Protein AF-A0A7R9YQT2-F1 (afdb_monomer_lite)

InterPro domains:
  IPR024862 Transient receptor potential cation channel subfamily V [PTHR10582] (6-261)
  IPR056336 Calcium channel YVC1-like, C-terminal transmembrane domain [PF23317] (40-212)

Secondary structure (DSSP, 8-state):
-GGGG-HHHHHHHHHHHHHHHHHHHHHHHS-STT----S-HHHHHHHHHHHHHHHHHHHHHGGGGGGG-HHHHHHHHHHHHHHHHHHHHHHHHHHHHHHHHHHHHHHHH-HHHHTT-S---TTPPP-SS-SSHHHHHHHHHHHHTT-S-GGGG--TT-HHHHHHHHHHHHHHHIIIIIIIHHHHHHHHHHHHHHHHHHHHHHHHHHHHHHHHHHHHHS-HHHHHHT--SEEEEETTTTEEEEE--------S-TTHHHHHHHHHHHHHHHHHTTT-

Radius of gyration: 31.1 Å; chains: 1; bounding box: 74×60×88 Å

Sequence (276 aa):
AQQATDPLSYVMLSHQLLTLVHFIVWAAAYGGVGGDGPAQVSLMEFDDVMLSLAALTGWGSLAFFFRGWQPLGHIQVLFEYCIWQLLALALFFVLADVGFALAFHTLANGTTAVTGALAAKPGGPPSAGGTTVSYAMVQLVRFMYGEASYDAYVVGASSAKDGFATILFLVYAAGITVLLSAVLIAMVVHTWTRRQEEALQIWRQRWTSYVLRTEARMPWVWARHCRLGQPAYDPALKQPVFNHVYEVVAEENKNGSTEALAAVHAALHSLQAKQG

Organism: NCBI:txid1486919

Structure (mmCIF, N/CA/C/O backbone):
data_AF-A0A7R9YQT2-F1
#
_entry.id   AF-A0A7R9YQT2-F1
#
loop_
_atom_site.group_PDB
_atom_site.id
_atom_site.type_symbol
_atom_site.label_atom_id
_atom_site.label_alt_id
_atom_site.label_comp_id
_atom_site.label_asym_id
_atom_site.label_entity_id
_atom_site.label_seq_id
_atom_site.pdbx_PDB_ins_code
_atom_site.Cartn_x
_atom_site.Cartn_y
_atom_site.Cartn_z
_atom_site.occupancy
_atom_site.B_iso_or_equiv
_atom_site.auth_seq_id
_atom_site.auth_comp_id
_atom_site.auth_asym_id
_atom_site.auth_atom_id
_atom_site.pdbx_PDB_model_num
ATOM 1 N N . ALA A 1 1 ? -25.465 -0.299 6.003 1.00 41.78 1 ALA A N 1
ATOM 2 C CA . ALA A 1 1 ? -24.861 0.677 5.071 1.00 41.78 1 ALA A CA 1
ATOM 3 C C . ALA A 1 1 ? -23.467 1.177 5.500 1.00 41.78 1 ALA A C 1
ATOM 5 O O . ALA A 1 1 ? -22.625 1.324 4.633 1.00 41.78 1 ALA A O 1
ATOM 6 N N . GLN A 1 2 ? -23.153 1.371 6.794 1.00 44.44 2 GLN A N 1
ATOM 7 C CA . GLN A 1 2 ? -21.831 1.874 7.247 1.00 44.44 2 GLN A CA 1
ATOM 8 C C . GLN A 1 2 ? -20.631 0.905 7.126 1.00 44.44 2 GLN A C 1
ATOM 10 O O . GLN A 1 2 ? -19.500 1.323 7.330 1.00 44.44 2 GLN A O 1
ATOM 15 N N . GLN A 1 3 ? -20.829 -0.377 6.800 1.00 43.25 3 GLN A N 1
ATOM 16 C CA . GLN A 1 3 ? -19.708 -1.317 6.604 1.00 43.25 3 GLN A CA 1
ATOM 17 C C . GLN A 1 3 ? -18.942 -1.095 5.287 1.00 43.25 3 GLN A C 1
ATOM 19 O O . GLN A 1 3 ? -17.833 -1.594 5.151 1.00 43.25 3 GLN A O 1
ATOM 24 N N . ALA A 1 4 ? -19.497 -0.329 4.341 1.00 46.59 4 ALA A N 1
ATOM 25 C CA . ALA A 1 4 ? -18.885 -0.085 3.033 1.00 46.59 4 ALA A CA 1
ATOM 26 C C . ALA A 1 4 ? -17.815 1.030 3.028 1.00 46.59 4 ALA A C 1
ATOM 28 O O . ALA A 1 4 ? -17.229 1.309 1.987 1.00 46.59 4 ALA A O 1
ATOM 29 N N . THR A 1 5 ? -17.543 1.686 4.159 1.00 66.31 5 THR A N 1
ATOM 30 C CA . THR A 1 5 ? -16.588 2.811 4.223 1.00 66.31 5 THR A CA 1
ATOM 31 C C . THR A 1 5 ? -15.218 2.420 4.766 1.00 66.31 5 THR A C 1
ATOM 33 O O . THR A 1 5 ? -14.389 3.290 5.014 1.00 66.31 5 THR A O 1
ATOM 36 N N . ASP A 1 6 ? -14.983 1.134 5.013 1.00 75.69 6 ASP A N 1
ATOM 37 C CA . ASP A 1 6 ? -13.785 0.682 5.700 1.00 75.69 6 ASP A CA 1
ATOM 38 C C . ASP A 1 6 ? -12.761 0.033 4.742 1.00 75.69 6 ASP A C 1
ATOM 40 O O . ASP A 1 6 ? -13.006 -1.079 4.265 1.00 75.69 6 ASP A O 1
ATOM 44 N N . PRO A 1 7 ? -11.593 0.666 4.501 1.00 80.06 7 PRO A N 1
ATOM 45 C CA . PRO A 1 7 ? -10.575 0.159 3.580 1.00 80.06 7 PRO A CA 1
ATOM 46 C C . PRO A 1 7 ? -10.058 -1.240 3.949 1.00 80.06 7 PRO A C 1
ATOM 48 O O . PRO A 1 7 ? -9.823 -2.059 3.064 1.00 80.06 7 PRO A O 1
ATOM 51 N N . LEU A 1 8 ? -9.924 -1.570 5.237 1.00 83.31 8 LEU A N 1
ATOM 52 C CA . LEU A 1 8 ? -9.383 -2.875 5.643 1.00 83.31 8 LEU A CA 1
ATOM 53 C C . LEU A 1 8 ? -10.395 -4.009 5.483 1.00 83.31 8 LEU A C 1
ATOM 55 O O . LEU A 1 8 ? -10.004 -5.155 5.265 1.00 83.31 8 LEU A O 1
ATOM 59 N N . SER A 1 9 ? -11.693 -3.698 5.529 1.00 85.12 9 SER A N 1
ATOM 60 C CA . SER A 1 9 ? -12.728 -4.671 5.177 1.00 85.12 9 SER A CA 1
ATOM 61 C C . SER A 1 9 ? -12.621 -5.085 3.705 1.00 85.12 9 SER A C 1
ATOM 63 O O . SER A 1 9 ? -12.843 -6.253 3.394 1.00 85.12 9 SER A O 1
ATOM 65 N N . TYR A 1 10 ? -12.206 -4.179 2.809 1.00 88.38 10 TYR A N 1
ATOM 66 C CA . TYR A 1 10 ? -11.942 -4.524 1.408 1.00 88.38 10 TYR A CA 1
ATOM 67 C C . TYR A 1 10 ? -10.714 -5.421 1.242 1.00 88.38 10 TYR A C 1
ATOM 69 O O . TYR A 1 10 ? -10.761 -6.330 0.423 1.00 88.38 10 TYR A O 1
ATOM 77 N N . VAL A 1 11 ? -9.653 -5.220 2.034 1.00 89.19 11 VAL A N 1
ATOM 78 C CA . VAL A 1 11 ? -8.467 -6.102 2.026 1.00 89.19 11 VAL A CA 1
ATOM 79 C C . VAL A 1 11 ? -8.821 -7.508 2.514 1.00 89.19 11 VAL A C 1
ATOM 81 O O . VAL A 1 11 ? -8.397 -8.501 1.933 1.00 89.19 11 VAL A O 1
ATOM 84 N N . MET A 1 12 ? -9.640 -7.612 3.563 1.00 90.75 12 MET A N 1
ATOM 85 C CA . MET A 1 12 ? -10.136 -8.908 4.026 1.00 90.75 12 MET A CA 1
ATOM 86 C C . MET A 1 12 ? -11.021 -9.571 2.962 1.00 90.75 12 MET A C 1
ATOM 88 O O . MET A 1 12 ? -10.867 -10.754 2.680 1.00 90.75 12 MET A O 1
ATOM 92 N N . LEU A 1 13 ? -11.929 -8.816 2.336 1.00 92.19 13 LEU A N 1
ATOM 93 C CA . LEU A 1 13 ? -12.794 -9.341 1.280 1.00 92.19 13 LEU A CA 1
ATOM 94 C C . LEU A 1 13 ? -11.992 -9.793 0.053 1.00 92.19 13 LEU A C 1
ATOM 96 O O . LEU A 1 13 ? -12.287 -10.850 -0.498 1.00 92.19 13 LEU A O 1
ATOM 100 N N . SER A 1 14 ? -10.983 -9.025 -0.366 1.00 92.25 14 SER A N 1
ATOM 101 C CA . SER A 1 14 ? -10.132 -9.394 -1.498 1.00 92.25 14 SER A CA 1
ATOM 102 C C . SER A 1 14 ? -9.327 -10.653 -1.199 1.00 92.25 14 SER A C 1
ATOM 104 O O . SER A 1 14 ? -9.268 -11.529 -2.055 1.00 92.25 14 SER A O 1
ATOM 106 N N . HIS A 1 15 ? -8.804 -10.801 0.023 1.00 95.12 15 HIS A N 1
ATOM 107 C CA . HIS A 1 15 ? -8.168 -12.039 0.465 1.00 95.12 15 HIS A CA 1
ATOM 108 C C . HIS A 1 15 ? -9.123 -13.236 0.356 1.00 95.12 15 HIS A C 1
ATOM 110 O O . HIS A 1 15 ? -8.773 -14.229 -0.272 1.00 95.12 15 HIS A O 1
ATOM 116 N N . GLN A 1 16 ? -10.347 -13.124 0.892 1.00 95.19 16 GLN A N 1
ATOM 117 C CA . GLN A 1 16 ? -11.349 -14.199 0.820 1.00 95.19 16 GLN A CA 1
ATOM 118 C C . GLN A 1 16 ? -11.769 -14.529 -0.621 1.00 95.19 16 GLN A C 1
ATOM 120 O O . GLN A 1 16 ? -12.049 -15.680 -0.944 1.00 95.19 16 GLN A O 1
ATOM 125 N N . LEU A 1 17 ? -11.817 -13.529 -1.503 1.00 96.06 17 LEU A N 1
ATOM 126 C CA . LEU A 1 17 ? -12.123 -13.739 -2.915 1.00 96.06 17 LEU A CA 1
ATOM 127 C C . LEU A 1 17 ? -10.973 -14.454 -3.633 1.00 96.06 17 LEU A C 1
ATOM 129 O O . LEU A 1 17 ? -11.225 -15.390 -4.384 1.00 96.06 17 LEU A O 1
ATOM 133 N N . LEU A 1 18 ? -9.725 -14.049 -3.390 1.00 96.12 18 LEU A N 1
ATOM 134 C CA . LEU A 1 18 ? -8.547 -14.681 -3.988 1.00 96.12 18 LEU A CA 1
ATOM 135 C C . LEU A 1 18 ? -8.381 -16.127 -3.516 1.00 96.12 18 LEU A C 1
ATOM 137 O O . LEU A 1 18 ? -8.121 -17.002 -4.338 1.00 96.12 18 LEU A O 1
ATOM 141 N N . THR A 1 19 ? -8.590 -16.402 -2.225 1.00 95.69 19 THR A N 1
ATOM 142 C CA . THR A 1 19 ? -8.563 -17.777 -1.706 1.00 95.69 19 THR A CA 1
ATOM 143 C C . THR A 1 19 ? -9.692 -18.612 -2.294 1.00 95.69 19 THR A C 1
ATOM 145 O O . THR A 1 19 ? -9.450 -19.747 -2.689 1.00 95.69 19 THR A O 1
ATOM 148 N N . LEU A 1 20 ? -10.902 -18.060 -2.428 1.00 96.44 20 LEU A N 1
ATOM 149 C CA . LEU A 1 20 ? -12.011 -18.751 -3.084 1.00 96.44 20 LEU A CA 1
ATOM 150 C C . LEU A 1 20 ? -11.685 -19.093 -4.544 1.00 96.44 20 LEU A C 1
ATOM 152 O O . LEU A 1 20 ? -11.911 -20.226 -4.962 1.00 96.44 20 LEU A O 1
ATOM 156 N N . VAL A 1 21 ? -11.146 -18.141 -5.312 1.00 95.62 21 VAL A N 1
ATOM 157 C CA . VAL A 1 21 ? -10.738 -18.369 -6.708 1.00 95.62 21 VAL A CA 1
ATOM 158 C C . VAL A 1 21 ? -9.663 -19.451 -6.783 1.00 95.62 21 VAL A C 1
ATOM 160 O O . VAL A 1 21 ? -9.829 -20.392 -7.555 1.00 95.62 21 VAL A O 1
ATOM 163 N N . HIS A 1 22 ? -8.626 -19.368 -5.946 1.00 94.62 22 HIS A N 1
ATOM 164 C CA . HIS A 1 22 ? -7.593 -20.399 -5.838 1.00 94.62 22 HIS A CA 1
ATOM 165 C C . HIS A 1 22 ? -8.203 -21.778 -5.540 1.00 94.62 22 HIS A C 1
ATOM 167 O O . HIS A 1 22 ? -7.946 -22.730 -6.265 1.00 94.62 22 HIS A O 1
ATOM 173 N N . PHE A 1 23 ? -9.095 -21.894 -4.549 1.00 94.69 23 PHE A N 1
ATOM 174 C CA . PHE A 1 23 ? -9.738 -23.172 -4.224 1.00 94.69 23 PHE A CA 1
ATOM 175 C C . PHE A 1 23 ? -10.613 -23.717 -5.357 1.00 94.69 23 PHE A C 1
ATOM 177 O O . PHE A 1 23 ? -10.661 -24.931 -5.546 1.00 94.69 23 PHE A O 1
ATOM 184 N N . ILE A 1 24 ? -11.295 -22.855 -6.116 1.00 93.75 24 ILE A N 1
ATOM 185 C CA . ILE A 1 24 ? -12.081 -23.272 -7.285 1.00 93.75 24 ILE A CA 1
ATOM 186 C C . ILE A 1 24 ? -11.158 -23.798 -8.387 1.00 93.75 24 ILE A C 1
ATOM 188 O O . ILE A 1 24 ? -11.427 -24.866 -8.935 1.00 93.75 24 ILE A O 1
ATOM 192 N N . VAL A 1 25 ? -10.076 -23.077 -8.700 1.00 92.06 25 VAL A N 1
ATOM 193 C CA . VAL A 1 25 ? -9.085 -23.494 -9.706 1.00 92.06 25 VAL A CA 1
ATOM 194 C C . VAL A 1 25 ? -8.428 -24.802 -9.283 1.00 92.06 25 VAL A C 1
ATOM 196 O O . VAL A 1 25 ? -8.410 -25.752 -10.060 1.00 92.06 25 VAL A O 1
ATOM 199 N N . TRP A 1 26 ? -7.986 -24.893 -8.033 1.00 91.44 26 TRP A N 1
ATOM 200 C CA . TRP A 1 26 ? -7.410 -26.100 -7.460 1.00 91.44 26 TRP A CA 1
ATOM 201 C C . TRP A 1 26 ? -8.380 -27.290 -7.532 1.00 91.44 26 TRP A C 1
ATOM 203 O O . TRP A 1 26 ? -8.035 -28.345 -8.062 1.00 91.44 26 TRP A O 1
ATOM 213 N N . ALA A 1 27 ? -9.630 -27.128 -7.091 1.00 91.38 27 ALA A N 1
ATOM 214 C CA . ALA A 1 27 ? -10.614 -28.209 -7.126 1.00 91.38 27 ALA A CA 1
ATOM 215 C C . ALA A 1 27 ? -10.960 -28.651 -8.559 1.00 91.38 27 ALA A C 1
ATOM 217 O O . ALA A 1 27 ? -11.088 -29.848 -8.815 1.00 91.38 27 ALA A O 1
ATOM 218 N N . ALA A 1 28 ? -11.102 -27.706 -9.494 1.00 90.31 28 ALA A N 1
ATOM 219 C CA . ALA A 1 28 ? -11.499 -27.996 -10.871 1.00 90.31 28 ALA A CA 1
ATOM 220 C C . ALA A 1 28 ? -10.353 -28.555 -11.725 1.00 90.31 28 ALA A C 1
ATOM 222 O O . ALA A 1 28 ? -10.586 -29.415 -12.571 1.00 90.31 28 ALA A O 1
ATOM 223 N N . ALA A 1 29 ? -9.130 -28.063 -11.525 1.00 88.69 29 ALA A N 1
ATOM 224 C CA . ALA A 1 29 ? -7.994 -28.358 -12.390 1.00 88.69 29 ALA A CA 1
ATOM 225 C C . ALA A 1 29 ? -7.035 -29.406 -11.817 1.00 88.69 29 ALA A C 1
ATOM 227 O O . ALA A 1 29 ? -6.406 -30.128 -12.585 1.00 88.69 29 ALA A O 1
ATOM 228 N N . TYR A 1 30 ? -6.935 -29.508 -10.488 1.00 87.00 30 TYR A N 1
ATOM 229 C CA . TYR A 1 30 ? -6.063 -30.475 -9.815 1.00 87.00 30 TYR A CA 1
ATOM 230 C C . TYR A 1 30 ? -6.830 -31.700 -9.313 1.00 87.00 30 TYR A C 1
ATOM 232 O O . TYR A 1 30 ? -6.217 -32.608 -8.769 1.00 87.00 30 TYR A O 1
ATOM 240 N N . GLY A 1 31 ? -8.159 -31.748 -9.475 1.00 84.12 31 GLY A N 1
ATOM 241 C CA . GLY A 1 31 ? -8.991 -32.863 -9.006 1.00 84.12 31 GLY A CA 1
ATOM 242 C C . GLY A 1 31 ? -9.130 -32.946 -7.480 1.00 84.12 31 GLY A C 1
ATOM 243 O O . GLY A 1 31 ? -9.633 -33.942 -6.963 1.00 84.12 31 GLY A O 1
ATOM 244 N N . GLY A 1 32 ? -8.705 -31.910 -6.749 1.00 81.88 32 GLY A N 1
ATOM 245 C CA . GLY A 1 32 ? -8.740 -31.860 -5.289 1.00 81.88 32 GLY A CA 1
ATOM 246 C C . GLY A 1 32 ? -7.605 -32.642 -4.618 1.00 81.88 32 GLY A C 1
ATOM 247 O O . GLY A 1 32 ? -6.472 -32.678 -5.097 1.00 81.88 32 GLY A O 1
ATOM 248 N N . VAL A 1 33 ? -7.886 -33.235 -3.451 1.00 81.62 33 VAL A N 1
ATOM 249 C CA . VAL A 1 33 ? -6.868 -33.944 -2.657 1.00 81.62 33 VAL A CA 1
ATOM 250 C C . VAL A 1 33 ? -6.460 -35.238 -3.366 1.00 81.62 33 VAL A C 1
ATOM 252 O O . VAL A 1 33 ? -7.231 -36.193 -3.402 1.00 81.62 33 VAL A O 1
ATOM 255 N N . GLY A 1 34 ? -5.225 -35.274 -3.873 1.00 80.88 34 GLY A N 1
ATOM 256 C CA . GLY A 1 34 ? -4.626 -36.460 -4.493 1.00 80.88 34 GLY A CA 1
ATOM 257 C C . GLY A 1 34 ? -4.862 -36.605 -5.997 1.00 80.88 34 GLY A C 1
ATOM 258 O O . GLY A 1 34 ? -4.627 -37.691 -6.517 1.00 80.88 34 GLY A O 1
ATOM 259 N N . GLY A 1 35 ? -5.330 -35.562 -6.688 1.00 85.25 35 GLY A N 1
ATOM 260 C CA . GLY A 1 35 ? -5.425 -35.594 -8.148 1.00 85.25 35 GLY A CA 1
ATOM 261 C C . GLY A 1 35 ? -4.093 -35.301 -8.850 1.00 85.25 35 GLY A C 1
ATOM 262 O O . GLY A 1 35 ? -3.146 -34.792 -8.250 1.00 85.25 35 GLY A O 1
ATOM 263 N N . ASP A 1 36 ? -4.038 -35.633 -10.141 1.00 84.50 36 ASP A N 1
ATOM 264 C CA . ASP A 1 36 ? -2.808 -35.649 -10.952 1.00 84.50 36 ASP A CA 1
ATOM 265 C C . ASP A 1 36 ? -2.280 -34.249 -11.334 1.00 84.50 36 ASP A C 1
ATOM 267 O O . ASP A 1 36 ? -1.209 -34.125 -11.931 1.00 84.50 36 ASP A O 1
ATOM 271 N N . GLY A 1 37 ? -3.010 -33.188 -10.974 1.00 83.12 37 GLY A N 1
ATOM 272 C CA . GLY A 1 37 ? -2.690 -31.809 -11.338 1.00 83.12 37 GLY A CA 1
ATOM 273 C C . GLY A 1 37 ? -3.065 -31.442 -12.785 1.00 83.12 37 GLY A C 1
ATOM 274 O O . GLY A 1 37 ? -3.467 -32.293 -13.582 1.00 83.12 37 GLY A O 1
ATOM 275 N N . PRO A 1 38 ? -2.969 -30.154 -13.149 1.00 85.50 38 PRO A N 1
ATOM 276 C CA . PRO A 1 38 ? -3.323 -29.674 -14.474 1.00 85.50 38 PRO A CA 1
ATOM 277 C C . PRO A 1 38 ? -2.238 -30.007 -15.501 1.00 85.50 38 PRO A C 1
ATOM 279 O O . PRO A 1 38 ? -1.046 -29.836 -15.265 1.00 85.50 38 PRO A O 1
ATOM 282 N N . ALA A 1 39 ? -2.664 -30.389 -16.705 1.00 83.56 39 ALA A N 1
ATOM 283 C CA . ALA A 1 39 ? -1.754 -30.649 -17.823 1.00 83.56 39 ALA A CA 1
ATOM 284 C C . ALA A 1 39 ? -1.195 -29.368 -18.483 1.00 83.56 39 ALA A C 1
ATOM 286 O O . ALA A 1 39 ? -0.259 -29.439 -19.278 1.00 83.56 39 ALA A O 1
ATOM 287 N N . GLN A 1 40 ? -1.787 -28.198 -18.210 1.00 91.75 40 GLN A N 1
ATOM 288 C CA . GLN A 1 40 ? -1.421 -26.926 -18.839 1.00 91.75 40 GLN A CA 1
ATOM 289 C C . GLN A 1 40 ? -0.574 -26.057 -17.904 1.00 91.75 40 GLN A C 1
ATOM 291 O O . GLN A 1 40 ? -1.053 -25.618 -16.860 1.00 91.75 40 GLN A O 1
ATOM 296 N N . VAL A 1 41 ? 0.648 -25.729 -18.336 1.00 89.75 41 VAL A N 1
ATOM 297 C CA . VAL A 1 41 ? 1.604 -24.895 -17.578 1.00 89.75 41 VAL A CA 1
ATOM 298 C C . VAL A 1 41 ? 1.043 -23.505 -17.271 1.00 89.75 41 VAL A C 1
ATOM 300 O O . VAL A 1 41 ? 1.163 -23.034 -16.148 1.00 89.75 41 VAL A O 1
ATOM 303 N N . SER A 1 42 ? 0.344 -22.876 -18.219 1.00 91.31 42 SER A N 1
ATOM 304 C CA . SER A 1 42 ? -0.249 -21.545 -18.021 1.00 91.31 42 SER A CA 1
ATOM 305 C C . SER A 1 42 ? -1.265 -21.499 -16.878 1.00 91.31 42 SER A C 1
ATOM 307 O O . SER A 1 42 ? -1.455 -20.458 -16.257 1.00 91.31 42 SER A O 1
ATOM 309 N N . LEU A 1 43 ? -1.945 -22.619 -16.613 1.00 90.50 43 LEU A N 1
ATOM 310 C CA . LEU A 1 43 ? -2.907 -22.712 -15.522 1.00 90.50 43 LEU A CA 1
ATOM 311 C C . LEU A 1 43 ? -2.199 -22.849 -14.170 1.00 90.50 43 LEU A C 1
ATOM 313 O O . LEU A 1 43 ? -2.662 -22.265 -13.196 1.00 90.50 43 LEU A O 1
ATOM 317 N N . MET A 1 44 ? -1.068 -23.562 -14.134 1.00 90.19 44 MET A N 1
ATOM 318 C CA . MET A 1 44 ? -0.204 -23.639 -12.951 1.00 90.19 44 MET A CA 1
ATOM 319 C C . MET A 1 44 ? 0.371 -22.263 -12.614 1.00 90.19 44 MET A C 1
ATOM 321 O O . MET A 1 44 ? 0.231 -21.802 -11.489 1.00 90.19 44 MET A O 1
ATOM 325 N N . GLU A 1 45 ? 0.930 -21.569 -13.611 1.00 93.50 45 GLU A N 1
ATOM 326 C CA . GLU A 1 45 ? 1.471 -20.216 -13.435 1.00 93.50 45 GLU A CA 1
ATOM 327 C C . GLU A 1 45 ? 0.397 -19.237 -12.944 1.00 93.50 45 GLU A C 1
ATOM 329 O O . GLU A 1 45 ? 0.649 -18.418 -12.061 1.00 93.50 45 GLU A O 1
ATOM 334 N N . PHE A 1 46 ? -0.821 -19.323 -13.486 1.00 93.69 46 PHE A N 1
ATOM 335 C CA . PHE A 1 46 ? -1.937 -18.504 -13.023 1.00 93.69 46 PHE A CA 1
ATOM 336 C C . PHE A 1 46 ? -2.298 -18.788 -11.558 1.00 93.69 46 PHE A C 1
ATOM 338 O O . PHE A 1 46 ? -2.486 -17.841 -10.789 1.00 93.69 46 PHE A O 1
ATOM 345 N N . ASP A 1 47 ? -2.386 -20.061 -11.166 1.00 93.56 47 ASP A N 1
ATOM 346 C CA . ASP A 1 47 ? -2.711 -20.445 -9.790 1.00 93.56 47 ASP A CA 1
ATOM 347 C C . ASP A 1 47 ? -1.623 -19.999 -8.802 1.00 93.56 47 ASP A C 1
ATOM 349 O O . ASP A 1 47 ? -1.941 -19.417 -7.765 1.00 93.56 47 ASP A O 1
ATOM 353 N N . ASP A 1 48 ? -0.346 -20.138 -9.168 1.00 94.12 48 ASP A N 1
ATOM 354 C CA . ASP A 1 48 ? 0.789 -19.658 -8.372 1.00 94.12 48 ASP A CA 1
ATOM 355 C C . ASP A 1 48 ? 0.715 -18.140 -8.130 1.00 94.12 48 ASP A C 1
ATOM 357 O O . ASP A 1 48 ? 0.945 -17.662 -7.011 1.00 94.12 48 ASP A O 1
ATOM 361 N N . VAL A 1 49 ? 0.345 -17.359 -9.155 1.00 94.69 49 VAL A N 1
ATOM 362 C CA . VAL A 1 49 ? 0.130 -15.909 -9.020 1.00 94.69 49 VAL A CA 1
ATOM 363 C C . VAL A 1 49 ? -1.056 -15.617 -8.097 1.00 94.69 49 VAL A C 1
ATOM 365 O O . VAL A 1 49 ? -0.943 -14.763 -7.212 1.00 94.69 49 VAL A O 1
ATOM 368 N N . MET A 1 50 ? -2.182 -16.319 -8.258 1.00 94.62 50 MET A N 1
ATOM 369 C CA . MET A 1 50 ? -3.360 -16.134 -7.401 1.00 94.62 50 MET A CA 1
ATOM 370 C C . MET A 1 50 ? -3.053 -16.464 -5.940 1.00 94.62 50 MET A C 1
ATOM 372 O O . MET A 1 50 ? -3.387 -15.672 -5.056 1.00 94.62 50 MET A O 1
ATOM 376 N N . LEU A 1 51 ? -2.371 -17.580 -5.681 1.00 94.50 51 LEU A N 1
ATOM 377 C CA . LEU A 1 51 ? -1.968 -17.995 -4.343 1.00 94.50 51 LEU A CA 1
ATOM 378 C C . LEU A 1 51 ? -0.980 -17.001 -3.722 1.00 94.50 51 LEU A C 1
ATOM 380 O O . LEU A 1 51 ? -1.120 -16.647 -2.552 1.00 94.50 51 LEU A O 1
ATOM 384 N N . SER A 1 52 ? -0.029 -16.485 -4.505 1.00 96.25 52 SER A N 1
ATOM 385 C CA . SER A 1 52 ? 0.916 -15.457 -4.049 1.00 96.25 52 SER A CA 1
ATOM 386 C C . SER A 1 52 ? 0.198 -14.167 -3.633 1.00 96.25 52 SER A C 1
ATOM 388 O O . SER A 1 52 ? 0.474 -13.603 -2.569 1.00 96.25 52 SER A O 1
ATOM 390 N N . LEU A 1 53 ? -0.784 -13.722 -4.425 1.00 94.62 53 LEU A N 1
ATOM 391 C CA . LEU A 1 53 ? -1.624 -12.568 -4.094 1.00 94.62 53 LEU A CA 1
ATOM 392 C C . LEU A 1 53 ? -2.523 -12.843 -2.881 1.00 94.62 53 LEU A C 1
ATOM 394 O O . LEU A 1 53 ? -2.694 -11.966 -2.028 1.00 94.62 53 LEU A O 1
ATOM 398 N N . ALA A 1 54 ? -3.079 -14.052 -2.768 1.00 95.38 54 ALA A N 1
ATOM 399 C CA . ALA A 1 54 ? -3.880 -14.476 -1.624 1.00 95.38 54 ALA A CA 1
ATOM 400 C C . ALA A 1 54 ? -3.049 -14.470 -0.335 1.00 95.38 54 ALA A C 1
ATOM 402 O O . ALA A 1 54 ? -3.500 -13.948 0.683 1.00 95.38 54 ALA A O 1
ATOM 403 N N . ALA A 1 55 ? -1.817 -14.979 -0.378 1.00 95.00 55 ALA A N 1
ATOM 404 C CA . ALA A 1 55 ? -0.897 -14.957 0.751 1.00 95.00 55 ALA A CA 1
ATOM 405 C C . ALA A 1 55 ? -0.557 -13.518 1.166 1.00 95.00 55 ALA A C 1
ATOM 407 O O . ALA A 1 55 ? -0.676 -13.172 2.343 1.00 95.00 55 ALA A O 1
ATOM 408 N N . LEU A 1 56 ? -0.205 -12.652 0.208 1.00 94.00 56 LEU A N 1
ATOM 409 C CA . LEU A 1 56 ? 0.140 -11.252 0.476 1.00 94.00 56 LEU A CA 1
ATOM 410 C C . LEU A 1 56 ? -1.036 -10.475 1.089 1.00 94.00 56 LEU A C 1
ATOM 412 O O . LEU A 1 56 ? -0.880 -9.786 2.099 1.00 94.00 56 LEU A O 1
ATOM 416 N N . THR A 1 57 ? -2.231 -10.614 0.511 1.00 93.88 57 THR A N 1
ATOM 417 C CA . THR A 1 57 ? -3.455 -10.002 1.055 1.00 93.88 57 THR A CA 1
ATOM 418 C C . THR A 1 57 ? -3.854 -10.612 2.397 1.00 93.88 57 THR A C 1
ATOM 420 O O . THR A 1 57 ? -4.359 -9.889 3.252 1.00 93.88 57 THR A O 1
ATOM 423 N N . GLY A 1 58 ? -3.560 -11.893 2.633 1.00 93.69 58 GLY A N 1
ATOM 424 C CA . GLY A 1 58 ? -3.754 -12.569 3.916 1.00 93.69 58 GLY A CA 1
ATOM 425 C C . GLY A 1 58 ? -2.930 -11.928 5.028 1.00 93.69 58 GLY A C 1
ATOM 426 O O . GLY A 1 58 ? -3.485 -11.546 6.059 1.00 93.69 58 GLY A O 1
ATOM 427 N N . TRP A 1 59 ? -1.639 -11.691 4.787 1.00 93.75 59 TRP A N 1
ATOM 428 C CA . TRP A 1 59 ? -0.783 -10.938 5.711 1.00 93.75 59 TRP A CA 1
ATOM 429 C C . TRP A 1 59 ? -1.287 -9.509 5.928 1.00 93.75 59 TRP A C 1
ATOM 431 O O . TRP A 1 59 ? -1.374 -9.057 7.069 1.00 93.75 59 TRP A O 1
ATOM 441 N N . GLY A 1 60 ? -1.695 -8.817 4.859 1.00 89.88 60 GLY A N 1
ATOM 442 C CA . GLY A 1 60 ? -2.294 -7.483 4.964 1.00 89.88 60 GLY A CA 1
ATOM 443 C C . GLY A 1 60 ? -3.589 -7.468 5.786 1.00 89.88 60 GLY A C 1
ATOM 444 O O . GLY A 1 60 ? -3.834 -6.539 6.557 1.00 89.88 60 GLY A O 1
ATOM 445 N N . SER A 1 61 ? -4.396 -8.526 5.688 1.00 90.44 61 SER A N 1
ATOM 446 C CA . SER A 1 61 ? -5.657 -8.657 6.418 1.00 90.44 61 SER A CA 1
ATOM 447 C C . SER A 1 61 ? -5.460 -8.781 7.933 1.00 90.44 61 SER A C 1
ATOM 449 O O . SER A 1 61 ? -6.372 -8.433 8.682 1.00 90.44 61 SER A O 1
ATOM 451 N N . LEU A 1 62 ? -4.267 -9.166 8.417 1.00 89.31 62 LEU A N 1
ATOM 452 C CA . LEU A 1 62 ? -3.980 -9.216 9.856 1.00 89.31 62 LEU A CA 1
ATOM 453 C C . LEU A 1 62 ? -4.135 -7.849 10.533 1.00 89.31 62 LEU A C 1
ATOM 455 O O . LEU A 1 62 ? -4.541 -7.779 11.694 1.00 89.31 62 LEU A O 1
ATOM 459 N N . ALA A 1 63 ? -3.909 -6.760 9.790 1.00 86.88 63 ALA A N 1
ATOM 460 C CA . ALA A 1 63 ? -4.120 -5.401 10.279 1.00 86.88 63 ALA A CA 1
ATOM 461 C C . ALA A 1 63 ? -5.576 -5.134 10.705 1.00 86.88 63 ALA A C 1
ATOM 463 O O . ALA A 1 63 ? -5.827 -4.281 11.558 1.00 86.88 63 ALA A O 1
ATOM 464 N N . PHE A 1 64 ? -6.542 -5.888 10.166 1.00 86.00 64 PHE A N 1
ATOM 465 C CA . PHE A 1 64 ? -7.938 -5.834 10.595 1.00 86.00 64 PHE A CA 1
ATOM 466 C C . PHE A 1 64 ? -8.097 -6.226 12.072 1.00 86.00 64 PHE A C 1
ATOM 468 O O . PHE A 1 64 ? -8.891 -5.616 12.789 1.00 86.00 64 PHE A O 1
ATOM 475 N N . PHE A 1 65 ? -7.325 -7.202 12.560 1.00 85.75 65 PHE A N 1
ATOM 476 C CA . PHE A 1 65 ? -7.449 -7.699 13.933 1.00 85.75 65 PHE A CA 1
ATOM 477 C C . PHE A 1 65 ? -6.867 -6.739 14.979 1.00 85.75 65 PHE A C 1
ATOM 479 O O . PHE A 1 65 ? -7.310 -6.754 16.128 1.00 85.75 65 PHE A O 1
ATOM 486 N N . PHE A 1 66 ? -5.966 -5.826 14.595 1.00 86.25 66 PHE A N 1
ATOM 487 C CA . PHE A 1 66 ? -5.408 -4.823 15.516 1.00 86.25 66 PHE A CA 1
ATOM 488 C C . PHE A 1 66 ? -6.445 -3.830 16.057 1.00 86.25 66 PHE A C 1
ATOM 490 O O . PHE A 1 66 ? -6.218 -3.210 17.094 1.00 86.25 66 PHE A O 1
ATOM 497 N N . ARG A 1 67 ? -7.625 -3.743 15.433 1.00 83.62 67 ARG A N 1
ATOM 498 C CA . ARG A 1 67 ? -8.780 -2.972 15.930 1.00 83.62 67 ARG A CA 1
ATOM 499 C C . ARG A 1 67 ? -9.185 -3.313 17.344 1.00 83.62 67 ARG A C 1
ATOM 501 O O . ARG A 1 67 ? -9.648 -2.433 18.071 1.00 83.62 67 ARG A O 1
ATOM 508 N N . GLY A 1 68 ? -9.072 -4.596 17.681 1.00 84.06 68 GLY A N 1
ATOM 509 C CA . GLY A 1 68 ? -9.531 -5.103 18.960 1.00 84.06 68 GLY A CA 1
ATOM 510 C C . GLY A 1 68 ? -8.562 -4.862 20.105 1.00 84.06 68 GLY A C 1
ATOM 511 O O . GLY A 1 68 ? -8.891 -5.133 21.256 1.00 84.06 68 GLY A O 1
ATOM 512 N N . TRP A 1 69 ? -7.369 -4.350 19.804 1.00 87.44 69 TRP A N 1
ATOM 513 C CA . TRP A 1 69 ? -6.325 -4.176 20.792 1.00 87.44 69 TRP A CA 1
ATOM 514 C C . TRP A 1 69 ? -6.209 -2.707 21.195 1.00 87.44 69 TRP A C 1
ATOM 516 O O . TRP A 1 69 ? -5.808 -1.865 20.397 1.00 87.44 69 TRP A O 1
ATOM 526 N N . GLN A 1 70 ? -6.534 -2.395 22.452 1.00 84.38 70 GLN A N 1
ATOM 527 C CA . GLN A 1 70 ? -6.536 -1.032 23.003 1.00 84.38 70 GLN A CA 1
ATOM 528 C C . GLN A 1 70 ? -5.293 -0.170 22.674 1.00 84.38 70 GLN A C 1
ATOM 530 O O . GLN A 1 70 ? -5.485 0.969 22.241 1.00 84.38 70 GLN A O 1
ATOM 535 N N . PRO A 1 71 ? -4.039 -0.650 22.819 1.00 85.88 71 PRO A N 1
ATOM 536 C CA . PRO A 1 71 ? -2.866 0.166 22.509 1.00 85.88 71 PRO A CA 1
ATOM 537 C C . PRO A 1 71 ? -2.694 0.451 21.010 1.00 85.88 71 PRO A C 1
ATOM 539 O O . PRO A 1 71 ? -2.181 1.509 2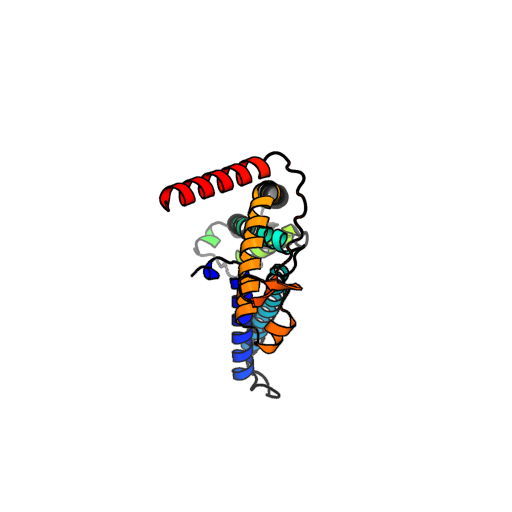0.663 1.00 85.88 71 PRO A O 1
ATOM 542 N N . LEU A 1 72 ? -3.129 -0.446 20.116 1.00 89.75 72 LEU A N 1
ATOM 543 C CA . LEU A 1 72 ? -2.912 -0.308 18.667 1.00 89.75 72 LEU A CA 1
ATOM 544 C C . LEU A 1 72 ? -4.141 0.174 17.894 1.00 89.75 72 LEU A C 1
ATOM 546 O O . LEU A 1 72 ? -4.010 0.632 16.763 1.00 89.75 72 LEU A O 1
ATOM 550 N N . GLY A 1 73 ? -5.332 0.104 18.479 1.00 87.62 73 GLY A N 1
ATOM 551 C CA . GLY A 1 73 ? -6.572 0.339 17.751 1.00 87.62 73 GLY A CA 1
ATOM 552 C C . GLY A 1 73 ? -6.721 1.768 17.218 1.00 87.62 73 GLY A C 1
ATOM 553 O O . GLY A 1 73 ? -7.168 1.964 16.091 1.00 87.62 73 GLY A O 1
ATOM 554 N N . HIS A 1 74 ? -6.274 2.776 17.970 1.00 88.69 74 HIS A N 1
ATOM 555 C CA . HIS A 1 74 ? -6.277 4.166 17.496 1.00 88.69 74 HIS A CA 1
ATOM 556 C C . HIS A 1 74 ? -5.206 4.418 16.414 1.00 88.69 74 HIS A C 1
ATOM 558 O O . HIS A 1 74 ? -5.466 5.133 15.447 1.00 88.69 74 HIS A O 1
ATOM 564 N N . ILE A 1 75 ? -4.034 3.776 16.523 1.00 90.94 75 ILE A N 1
ATOM 565 C CA . ILE A 1 75 ? -2.973 3.810 15.499 1.00 90.94 75 ILE A CA 1
ATOM 566 C C . ILE A 1 75 ? -3.478 3.180 14.202 1.00 90.94 75 ILE A C 1
ATOM 568 O O . ILE A 1 75 ? -3.207 3.673 13.113 1.00 90.94 75 ILE A O 1
ATOM 572 N N . GLN A 1 76 ? -4.260 2.114 14.315 1.00 90.44 76 GLN A N 1
ATOM 573 C CA . GLN A 1 76 ? -4.849 1.420 13.184 1.00 90.44 76 GLN A CA 1
ATOM 574 C C . GLN A 1 76 ? -5.856 2.311 12.426 1.00 90.44 76 GLN A C 1
ATOM 576 O O . GLN A 1 76 ? -5.878 2.273 11.198 1.00 90.44 76 GLN A O 1
ATOM 581 N N . VAL A 1 77 ? -6.602 3.192 13.107 1.00 89.81 77 VAL A N 1
ATOM 582 C CA . VAL A 1 77 ? -7.425 4.227 12.444 1.00 89.81 77 VAL A CA 1
ATOM 583 C C . VAL A 1 77 ? -6.556 5.283 11.744 1.00 89.81 77 VAL A C 1
ATOM 585 O O . VAL A 1 77 ? -6.860 5.675 10.619 1.00 89.81 77 VAL A O 1
ATOM 588 N N . LEU A 1 78 ? -5.447 5.716 12.354 1.00 90.50 78 LEU A N 1
ATOM 589 C CA . LEU A 1 78 ? -4.490 6.624 11.699 1.00 90.50 78 LEU A CA 1
ATOM 590 C C . LEU A 1 78 ? -3.867 5.995 10.449 1.00 90.50 78 LEU A C 1
ATOM 592 O O . LEU A 1 78 ? -3.747 6.654 9.417 1.00 90.50 78 LEU A O 1
ATOM 596 N N . PHE A 1 79 ? -3.535 4.708 10.517 1.00 88.50 79 PHE A N 1
ATOM 597 C CA . PHE A 1 79 ? -3.010 3.951 9.390 1.00 88.50 79 PHE A CA 1
ATOM 598 C C . PHE A 1 79 ? -3.993 3.929 8.212 1.00 88.50 79 PHE A C 1
ATOM 600 O O . PHE A 1 79 ? -3.576 4.167 7.084 1.00 88.50 79 PHE A O 1
ATOM 607 N N . GLU A 1 80 ? -5.298 3.748 8.451 1.00 89.00 80 GLU A N 1
ATOM 608 C CA . GLU A 1 80 ? -6.320 3.827 7.391 1.00 89.00 80 GLU A CA 1
ATOM 609 C C . GLU A 1 80 ? -6.317 5.182 6.667 1.00 89.00 80 GLU A C 1
ATOM 611 O O . GLU A 1 80 ? -6.423 5.225 5.439 1.00 89.00 80 GLU A O 1
ATOM 616 N N . TYR A 1 81 ? -6.163 6.291 7.400 1.00 88.75 81 TYR A N 1
ATOM 617 C CA . TYR A 1 81 ? -6.036 7.612 6.779 1.00 88.75 81 TYR A CA 1
ATOM 618 C C . TYR A 1 81 ? -4.762 7.725 5.941 1.00 88.75 81 TYR A C 1
ATOM 620 O O . TYR A 1 81 ? -4.806 8.282 4.843 1.00 88.75 81 TYR A O 1
ATOM 628 N N . CYS A 1 82 ? -3.649 7.177 6.431 1.00 89.50 82 CYS A N 1
ATOM 629 C CA . CYS A 1 82 ? -2.393 7.151 5.692 1.00 89.50 82 CYS A CA 1
ATOM 630 C C . CYS A 1 82 ? -2.502 6.319 4.408 1.00 89.50 82 CYS A C 1
ATOM 632 O O . CYS A 1 82 ? -2.002 6.771 3.386 1.00 89.50 82 CYS A O 1
ATOM 634 N N . ILE A 1 83 ? -3.187 5.167 4.409 1.00 87.75 83 ILE A N 1
ATOM 635 C CA . ILE A 1 83 ? -3.363 4.327 3.206 1.00 87.75 83 ILE A CA 1
ATOM 636 C C . ILE A 1 83 ? -4.000 5.117 2.060 1.00 87.75 83 ILE A C 1
ATOM 638 O O . ILE A 1 83 ? -3.544 5.024 0.925 1.00 87.75 83 ILE A O 1
ATOM 642 N N . TRP A 1 84 ? -5.039 5.910 2.329 1.00 86.44 84 TRP A N 1
ATOM 643 C CA . TRP A 1 84 ? -5.700 6.684 1.273 1.00 86.44 84 TRP A CA 1
ATOM 644 C C . TRP A 1 84 ? -4.795 7.755 0.672 1.00 86.44 84 TRP A C 1
ATOM 646 O O . TRP A 1 84 ? -4.790 7.959 -0.541 1.00 86.44 84 TRP A O 1
ATOM 656 N N . GLN A 1 85 ? -4.006 8.421 1.511 1.00 88.56 85 GLN A N 1
ATOM 657 C CA . GLN A 1 85 ? -3.068 9.437 1.042 1.00 88.56 85 GLN A CA 1
ATOM 658 C C . GLN A 1 85 ? -1.871 8.797 0.319 1.00 88.56 85 GLN A C 1
ATOM 660 O O . GLN A 1 85 ? -1.442 9.293 -0.722 1.00 88.56 85 GLN A O 1
ATOM 665 N N . LEU A 1 86 ? -1.409 7.640 0.802 1.00 89.88 86 LEU A N 1
ATOM 666 C CA . LEU A 1 86 ? -0.4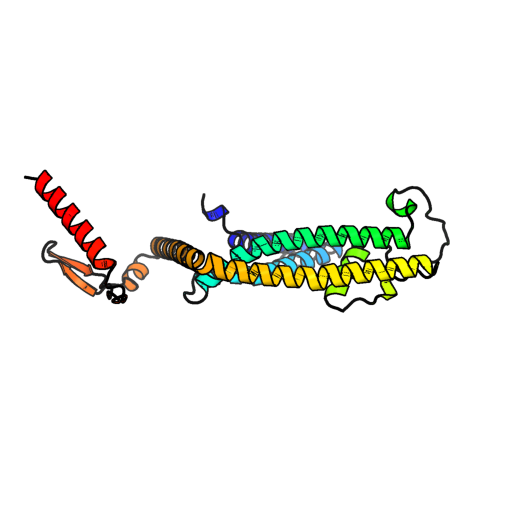26 6.787 0.137 1.00 89.88 86 LEU A CA 1
ATOM 667 C C . LEU A 1 86 ? -0.905 6.338 -1.239 1.00 89.88 86 LEU A C 1
ATOM 669 O O . LEU A 1 86 ? -0.131 6.382 -2.185 1.00 89.88 86 LEU A O 1
ATOM 673 N N . LEU A 1 87 ? -2.172 5.942 -1.374 1.00 89.38 87 LEU A N 1
ATOM 674 C CA . LEU A 1 87 ? -2.743 5.537 -2.655 1.00 89.38 87 LEU A CA 1
ATOM 675 C C . LEU A 1 87 ? -2.767 6.708 -3.644 1.00 89.38 87 LEU A C 1
ATOM 677 O O . LEU A 1 87 ? -2.396 6.539 -4.802 1.00 89.38 87 LEU A O 1
ATOM 681 N N . ALA A 1 88 ? -3.145 7.905 -3.189 1.00 89.81 88 ALA A N 1
ATOM 682 C CA . ALA A 1 88 ? -3.097 9.107 -4.019 1.00 89.81 88 ALA A CA 1
ATOM 683 C C . ALA A 1 88 ? -1.660 9.438 -4.468 1.00 89.81 88 ALA A C 1
ATOM 685 O O . ALA A 1 88 ? -1.433 9.740 -5.640 1.00 89.81 88 ALA A O 1
ATOM 686 N N . LEU A 1 89 ? -0.683 9.321 -3.562 1.00 90.69 89 LEU A N 1
ATOM 687 C CA . LEU A 1 89 ? 0.733 9.509 -3.882 1.00 90.69 89 LEU A CA 1
ATOM 688 C C . LEU A 1 89 ? 1.255 8.429 -4.841 1.00 90.69 89 LEU A C 1
ATOM 690 O O . LEU A 1 89 ? 1.996 8.743 -5.768 1.00 90.69 89 LEU A O 1
ATOM 694 N N . ALA A 1 90 ? 0.841 7.175 -4.660 1.00 91.31 90 ALA A N 1
ATOM 695 C CA . ALA A 1 90 ? 1.199 6.062 -5.531 1.00 91.31 90 ALA A CA 1
ATOM 696 C C . ALA A 1 90 ? 0.636 6.248 -6.948 1.00 91.31 90 ALA A C 1
ATOM 698 O O . ALA A 1 90 ? 1.332 5.980 -7.920 1.00 91.31 90 ALA A O 1
ATOM 699 N N . LEU A 1 91 ? -0.589 6.763 -7.090 1.00 92.31 91 LEU A N 1
ATOM 700 C CA . LEU A 1 91 ? -1.153 7.106 -8.400 1.00 92.31 91 LEU A CA 1
ATOM 701 C C . LEU A 1 91 ? -0.357 8.222 -9.084 1.00 92.31 91 LEU A C 1
ATOM 703 O O . LEU A 1 91 ? -0.061 8.122 -10.273 1.00 92.31 91 LEU A O 1
ATOM 707 N N . PHE A 1 92 ? 0.029 9.259 -8.336 1.00 91.69 92 PHE A N 1
ATOM 708 C CA . PHE A 1 92 ? 0.912 10.303 -8.855 1.00 91.69 92 PHE A CA 1
ATOM 709 C C . PHE A 1 92 ? 2.269 9.734 -9.291 1.00 91.69 92 PHE A C 1
ATOM 711 O O . PHE A 1 92 ? 2.753 10.062 -10.373 1.00 91.69 92 PHE A O 1
ATOM 718 N N . PHE A 1 93 ? 2.847 8.839 -8.487 1.00 91.62 93 PHE A N 1
ATOM 719 C CA . PHE A 1 93 ? 4.078 8.133 -8.823 1.00 91.62 93 PHE A CA 1
ATOM 720 C C . PHE A 1 93 ? 3.940 7.334 -10.122 1.00 91.62 93 PHE A C 1
ATOM 722 O O . PHE A 1 93 ? 4.762 7.504 -11.012 1.00 91.62 93 PHE A O 1
ATOM 729 N N . VAL A 1 94 ? 2.883 6.530 -10.276 1.00 92.25 94 VAL A N 1
ATOM 730 C CA . VAL A 1 94 ? 2.641 5.744 -11.498 1.00 92.25 94 VAL A CA 1
ATOM 731 C C . VAL A 1 94 ? 2.507 6.651 -12.723 1.00 92.25 94 VAL A C 1
ATOM 733 O O . VAL A 1 94 ? 3.063 6.343 -13.771 1.00 92.25 94 VAL A O 1
ATOM 736 N N . LEU A 1 95 ? 1.815 7.789 -12.609 1.00 92.69 95 LEU A N 1
ATOM 737 C CA . LEU A 1 95 ? 1.708 8.753 -13.709 1.00 92.69 95 LEU A CA 1
ATOM 738 C C . LEU A 1 95 ? 3.067 9.345 -14.095 1.00 92.69 95 LEU A C 1
ATOM 740 O O . LEU A 1 95 ? 3.371 9.459 -15.285 1.00 92.69 95 LEU A O 1
ATOM 744 N N . ALA A 1 96 ? 3.887 9.702 -13.105 1.00 91.31 96 ALA A N 1
ATOM 745 C CA . ALA A 1 96 ? 5.244 10.169 -13.351 1.00 91.31 96 ALA A CA 1
ATOM 746 C C . ALA A 1 96 ? 6.087 9.066 -14.009 1.00 91.31 96 ALA A C 1
ATOM 748 O O . ALA A 1 96 ? 6.706 9.308 -15.042 1.00 91.31 96 ALA A O 1
ATOM 749 N N . ASP A 1 97 ? 6.051 7.849 -13.470 1.00 92.25 97 ASP A N 1
ATOM 750 C CA . ASP A 1 97 ? 6.800 6.695 -13.967 1.00 92.25 97 ASP A CA 1
ATOM 751 C C . ASP A 1 97 ? 6.455 6.364 -15.423 1.00 92.25 97 ASP A C 1
ATOM 753 O O . ASP A 1 97 ? 7.352 6.232 -16.251 1.00 92.25 97 ASP A O 1
ATOM 757 N N . VAL A 1 98 ? 5.166 6.366 -15.783 1.00 92.62 98 VAL A N 1
ATOM 758 C CA . VAL A 1 98 ? 4.713 6.219 -17.177 1.00 92.62 98 VAL A CA 1
ATOM 759 C C . VAL A 1 98 ? 5.281 7.330 -18.065 1.00 92.62 98 VAL A C 1
ATOM 761 O O . VAL A 1 98 ? 5.762 7.050 -19.164 1.00 92.62 98 VAL A O 1
ATOM 764 N N . GLY A 1 99 ? 5.254 8.586 -17.610 1.00 91.94 99 GLY A N 1
ATOM 765 C CA . GLY A 1 99 ? 5.784 9.722 -18.367 1.00 91.94 99 GLY A CA 1
ATOM 766 C C . GLY A 1 99 ? 7.286 9.605 -18.645 1.00 91.94 99 GLY A C 1
ATOM 767 O O . GLY A 1 99 ? 7.726 9.791 -19.782 1.00 91.94 99 GLY A O 1
ATOM 768 N N . PHE A 1 100 ? 8.070 9.239 -17.632 1.00 90.38 100 PHE A N 1
ATOM 769 C CA . PHE A 1 100 ? 9.511 9.030 -17.776 1.00 90.38 100 PHE A CA 1
ATOM 770 C C . PHE A 1 100 ? 9.834 7.773 -18.590 1.00 90.38 100 PHE A C 1
ATOM 772 O O . PHE A 1 100 ? 10.695 7.827 -19.467 1.00 90.38 100 PHE A O 1
ATOM 779 N N . ALA A 1 101 ? 9.109 6.671 -18.387 1.00 89.00 101 ALA A N 1
ATOM 780 C CA . ALA A 1 101 ? 9.251 5.449 -19.174 1.00 89.00 101 ALA A CA 1
ATOM 781 C C . ALA A 1 101 ? 9.004 5.704 -20.667 1.00 89.00 101 ALA A C 1
ATOM 783 O O . ALA A 1 101 ? 9.780 5.254 -21.511 1.00 89.00 101 ALA A O 1
ATOM 784 N N . LEU A 1 102 ? 7.962 6.476 -21.001 1.00 88.38 102 LEU A N 1
ATOM 785 C CA . LEU A 1 102 ? 7.690 6.908 -22.371 1.00 88.38 102 LEU A CA 1
ATOM 786 C C . LEU A 1 102 ? 8.825 7.775 -22.921 1.00 88.38 102 LEU A C 1
ATOM 788 O O . LEU A 1 102 ? 9.267 7.544 -24.044 1.00 88.38 102 LEU A O 1
ATOM 792 N N . ALA A 1 103 ? 9.340 8.726 -22.140 1.00 88.12 103 ALA A N 1
ATOM 793 C CA . ALA A 1 103 ? 10.453 9.570 -22.564 1.00 88.12 103 ALA A CA 1
ATOM 794 C C . ALA A 1 103 ? 11.718 8.746 -22.868 1.00 88.12 103 ALA A C 1
ATOM 796 O O . ALA A 1 103 ? 12.283 8.884 -23.955 1.00 88.12 103 ALA A O 1
ATOM 797 N N . PHE A 1 104 ? 12.116 7.824 -21.987 1.00 84.56 104 PHE A N 1
ATOM 798 C CA . PHE A 1 104 ? 13.249 6.925 -22.235 1.00 84.56 104 PHE A CA 1
ATOM 799 C C . PHE A 1 104 ? 13.019 6.023 -23.448 1.00 84.56 104 PHE A C 1
ATOM 801 O O . PHE A 1 104 ? 13.908 5.882 -24.288 1.00 84.56 104 PHE A O 1
ATOM 808 N N . HIS A 1 105 ? 11.812 5.476 -23.600 1.00 82.06 105 HIS A N 1
ATOM 809 C CA . HIS A 1 105 ? 11.466 4.659 -24.759 1.00 82.06 105 HIS A CA 1
ATOM 810 C C . HIS A 1 105 ? 11.546 5.456 -26.073 1.00 82.06 105 HIS A C 1
ATOM 812 O O . HIS A 1 105 ? 12.085 4.962 -27.064 1.00 82.06 105 HIS A O 1
ATOM 818 N N . THR A 1 106 ? 11.079 6.710 -26.084 1.00 82.12 106 THR A N 1
ATOM 819 C CA . THR A 1 106 ? 11.184 7.598 -27.258 1.00 82.12 106 THR A CA 1
ATOM 820 C C . THR A 1 106 ? 12.628 7.976 -27.575 1.00 82.12 106 THR A C 1
ATOM 822 O O . THR A 1 106 ? 12.991 8.091 -28.745 1.00 82.12 106 THR A O 1
ATOM 825 N N . LEU A 1 107 ? 13.469 8.152 -26.554 1.00 80.75 107 LEU A N 1
ATOM 826 C CA . LEU A 1 107 ? 14.873 8.516 -26.718 1.00 80.75 107 LEU A CA 1
ATOM 827 C C . LEU A 1 107 ? 15.683 7.352 -27.304 1.00 80.75 107 LEU A C 1
ATOM 829 O O . LEU A 1 107 ? 16.511 7.567 -28.196 1.00 80.75 107 LEU A O 1
ATOM 833 N N . ALA A 1 108 ? 15.385 6.130 -26.850 1.00 75.69 108 ALA A N 1
ATOM 834 C CA . ALA A 1 108 ? 15.995 4.897 -27.332 1.00 75.69 108 ALA A CA 1
ATOM 835 C C . ALA A 1 108 ? 15.559 4.538 -28.757 1.00 75.69 108 ALA A C 1
ATOM 837 O O . ALA A 1 108 ? 16.405 4.318 -29.624 1.00 75.69 108 ALA A O 1
ATOM 838 N N . ASN A 1 109 ? 14.251 4.548 -29.027 1.00 74.06 109 ASN A N 1
ATOM 839 C CA . ASN A 1 109 ? 13.697 3.998 -30.269 1.00 74.06 109 ASN A CA 1
ATOM 840 C C . ASN A 1 109 ? 13.279 5.062 -31.304 1.00 74.06 109 ASN A C 1
ATOM 842 O O . ASN A 1 109 ? 12.944 4.725 -32.438 1.00 74.06 109 ASN A O 1
ATOM 846 N N . GLY A 1 110 ? 13.329 6.350 -30.953 1.00 68.88 110 GLY A N 1
ATOM 847 C CA . GLY A 1 110 ? 12.879 7.454 -31.804 1.00 68.88 110 GLY A CA 1
ATOM 848 C C . GLY A 1 110 ? 11.356 7.657 -31.802 1.00 68.88 110 GLY A C 1
ATOM 849 O O . GLY A 1 110 ? 10.579 6.821 -31.344 1.00 68.88 110 GLY A O 1
ATOM 850 N N . THR A 1 111 ? 10.902 8.793 -32.340 1.00 61.06 111 THR A N 1
ATOM 851 C CA . THR A 1 111 ? 9.479 9.200 -32.358 1.00 61.06 111 THR A CA 1
ATOM 852 C C . THR A 1 111 ? 8.590 8.311 -33.237 1.00 61.06 111 THR A C 1
ATOM 854 O O . THR A 1 111 ? 7.385 8.208 -32.999 1.00 61.06 111 THR A O 1
ATOM 857 N N . THR A 1 112 ? 9.173 7.627 -34.225 1.00 55.31 112 THR A N 1
ATOM 858 C CA . THR A 1 112 ? 8.473 6.700 -35.131 1.00 55.31 112 THR A CA 1
ATOM 859 C C . THR A 1 112 ? 8.078 5.385 -34.453 1.00 55.31 112 THR A C 1
ATOM 861 O O . THR A 1 112 ? 7.141 4.730 -34.900 1.00 55.31 112 THR A O 1
ATOM 864 N N . ALA A 1 113 ? 8.727 5.016 -33.341 1.00 56.25 113 ALA A N 1
ATOM 865 C CA . ALA A 1 113 ? 8.394 3.811 -32.581 1.00 56.25 113 ALA A CA 1
ATOM 866 C C . ALA A 1 113 ? 7.101 3.954 -31.756 1.00 56.25 113 ALA A C 1
ATOM 868 O O . ALA A 1 113 ? 6.380 2.981 -31.565 1.00 56.25 113 ALA A O 1
ATOM 869 N N . VAL A 1 114 ? 6.765 5.171 -31.311 1.00 54.62 114 VAL A N 1
ATOM 870 C CA . VAL A 1 114 ? 5.589 5.430 -30.454 1.00 54.62 114 VAL A CA 1
ATOM 871 C C . VAL A 1 114 ? 4.287 5.535 -31.250 1.00 54.62 114 VAL A C 1
ATOM 873 O O . VAL A 1 114 ? 3.213 5.249 -30.731 1.00 54.62 114 VAL A O 1
ATOM 876 N N . THR A 1 115 ? 4.366 5.921 -32.522 1.00 53.03 115 THR A N 1
ATOM 877 C CA . THR A 1 115 ? 3.195 6.149 -33.389 1.00 53.03 115 THR A CA 1
ATOM 878 C C . THR A 1 115 ? 2.846 4.950 -34.276 1.00 53.03 115 THR A C 1
ATOM 880 O O . THR A 1 115 ? 1.938 5.039 -35.098 1.00 53.03 115 THR A O 1
ATOM 883 N N . GLY A 1 116 ? 3.543 3.815 -34.124 1.00 52.38 116 GLY A N 1
ATOM 884 C CA . GLY A 1 116 ? 3.301 2.597 -34.910 1.00 52.38 116 GLY A CA 1
ATOM 885 C C . GLY A 1 116 ? 3.647 2.717 -36.402 1.00 52.38 116 GLY A C 1
ATOM 886 O O . GLY A 1 116 ? 3.426 1.775 -37.163 1.00 52.38 116 GLY A O 1
ATOM 887 N N . ALA A 1 117 ? 4.207 3.846 -36.843 1.00 44.53 117 ALA A N 1
ATOM 888 C CA . ALA A 1 117 ? 4.592 4.060 -38.228 1.00 44.53 117 ALA A CA 1
ATOM 889 C C . ALA A 1 117 ? 5.979 3.451 -38.500 1.00 44.53 117 ALA A C 1
ATOM 891 O O . ALA A 1 117 ? 7.005 4.082 -38.271 1.00 44.53 117 ALA A O 1
ATOM 892 N N . LEU A 1 118 ? 5.967 2.212 -39.011 1.00 52.00 118 LEU A N 1
ATOM 893 C CA . LEU A 1 118 ? 6.961 1.633 -39.928 1.00 52.00 118 LEU A CA 1
ATOM 894 C C . LEU A 1 118 ? 8.439 1.949 -39.631 1.00 52.00 118 LEU A C 1
ATOM 896 O O . LEU A 1 118 ? 8.988 2.895 -40.183 1.00 52.00 118 LEU A O 1
ATOM 900 N N . ALA A 1 119 ? 9.119 1.063 -38.895 1.00 44.28 119 ALA A N 1
ATOM 901 C CA . ALA A 1 119 ? 10.493 0.648 -39.221 1.00 44.28 119 ALA A CA 1
ATOM 902 C C . ALA A 1 119 ? 10.965 -0.514 -38.327 1.00 44.28 119 ALA A C 1
ATOM 904 O O . ALA A 1 119 ? 12.002 -0.428 -37.673 1.00 44.28 119 ALA A O 1
ATOM 905 N N . ALA A 1 120 ? 10.268 -1.654 -38.352 1.00 42.53 120 ALA A N 1
ATOM 906 C CA . ALA A 1 120 ? 10.976 -2.914 -38.140 1.00 42.53 120 ALA A CA 1
ATOM 907 C C . ALA A 1 120 ? 11.853 -3.135 -39.381 1.00 42.53 120 ALA A C 1
ATOM 909 O O . ALA A 1 120 ? 11.438 -3.775 -40.344 1.00 42.53 120 ALA A O 1
ATOM 910 N N . LYS A 1 121 ? 13.034 -2.508 -39.422 1.00 42.59 121 LYS A N 1
ATOM 911 C CA . LYS A 1 121 ? 14.036 -2.810 -40.443 1.00 42.59 121 LYS A CA 1
ATOM 912 C C . LYS A 1 121 ? 14.561 -4.214 -40.107 1.00 42.59 121 LYS A C 1
ATOM 914 O O . LYS A 1 121 ? 15.164 -4.369 -39.042 1.00 42.59 121 LYS A O 1
ATOM 919 N N . PRO A 1 122 ? 14.304 -5.244 -40.931 1.00 37.97 122 PRO A N 1
ATOM 920 C CA . PRO A 1 122 ? 14.758 -6.591 -40.619 1.00 37.97 122 PRO A CA 1
ATOM 921 C C . PRO A 1 122 ? 16.291 -6.593 -40.686 1.00 37.97 122 PRO A C 1
ATOM 923 O O . PRO A 1 122 ? 16.865 -6.260 -41.721 1.00 37.97 122 PRO A O 1
ATOM 926 N N . GLY A 1 123 ? 16.952 -6.894 -39.565 1.00 46.25 123 GLY A N 1
ATOM 927 C CA . GLY A 1 123 ? 18.416 -6.999 -39.488 1.00 46.25 123 GLY A CA 1
ATOM 928 C C . GLY A 1 123 ? 19.161 -5.845 -38.804 1.00 46.25 123 GLY A C 1
ATOM 929 O O . GLY A 1 123 ? 20.384 -5.796 -38.895 1.00 46.25 123 GLY A O 1
ATOM 930 N N . GLY A 1 124 ? 18.478 -4.922 -38.117 1.00 40.56 124 GLY A N 1
ATOM 931 C CA . GLY A 1 124 ? 19.156 -4.026 -37.169 1.00 40.56 124 GLY A CA 1
ATOM 932 C C . GLY A 1 124 ? 19.667 -4.797 -35.939 1.00 40.56 124 GLY A C 1
ATOM 933 O O . GLY A 1 124 ? 19.030 -5.784 -35.560 1.00 40.56 124 GLY A O 1
ATOM 934 N N . PRO A 1 125 ? 20.790 -4.390 -35.311 1.00 42.78 125 PRO A N 1
ATOM 935 C CA . PRO A 1 125 ? 21.235 -5.007 -34.064 1.00 42.78 125 PRO A CA 1
ATOM 936 C C . PRO A 1 125 ? 20.103 -4.938 -33.026 1.00 42.78 125 PRO A C 1
ATOM 938 O O . PRO A 1 125 ? 19.354 -3.955 -33.025 1.00 42.78 125 PRO A O 1
ATOM 941 N N . PRO A 1 126 ? 19.943 -5.966 -32.170 1.00 45.97 126 PRO A N 1
ATOM 942 C CA . PRO A 1 126 ? 18.905 -5.969 -31.148 1.00 45.97 126 PRO A CA 1
ATOM 943 C C . PRO A 1 126 ? 19.028 -4.683 -30.329 1.00 45.97 126 PRO A C 1
ATOM 945 O O . PRO A 1 126 ? 20.108 -4.368 -29.831 1.00 45.97 126 PRO A O 1
ATOM 948 N N . SER A 1 127 ? 17.941 -3.912 -30.260 1.00 50.47 127 SER A N 1
ATOM 949 C CA . SER A 1 127 ? 17.880 -2.645 -29.534 1.00 50.47 127 SER A CA 1
ATOM 950 C C . SER A 1 127 ? 18.339 -2.868 -28.092 1.00 50.47 127 SER A C 1
ATOM 952 O O . SER A 1 127 ? 17.640 -3.509 -27.303 1.00 50.47 127 SER A O 1
ATOM 954 N N . ALA A 1 128 ? 19.536 -2.386 -27.770 1.00 47.31 128 ALA A N 1
ATOM 955 C CA . ALA A 1 128 ? 20.071 -2.402 -26.422 1.00 47.31 128 ALA A CA 1
ATOM 956 C C . ALA A 1 128 ? 19.250 -1.426 -25.563 1.00 47.31 128 ALA A C 1
ATOM 958 O O . ALA A 1 128 ? 19.188 -0.242 -25.878 1.00 47.31 128 ALA A O 1
ATOM 959 N N . GLY A 1 129 ? 18.594 -1.951 -24.521 1.00 48.44 129 GLY A N 1
ATOM 960 C CA . GLY A 1 129 ? 17.878 -1.179 -23.498 1.00 48.44 129 GLY A CA 1
ATOM 961 C C . GLY A 1 129 ? 16.480 -0.682 -23.900 1.00 48.44 129 GLY A C 1
ATOM 962 O O . GLY A 1 129 ? 16.342 0.334 -24.568 1.00 48.44 129 GLY A O 1
ATOM 963 N N . GLY A 1 130 ? 15.414 -1.359 -23.443 1.00 53.66 130 GLY A N 1
ATOM 964 C CA . GLY A 1 130 ? 14.047 -0.803 -23.474 1.00 53.66 130 GLY A CA 1
ATOM 965 C C . GLY A 1 130 ? 13.150 -1.225 -24.648 1.00 53.66 130 GLY A C 1
ATOM 966 O O . GLY A 1 130 ? 12.564 -0.377 -25.323 1.00 53.66 130 GLY A O 1
ATOM 967 N N . THR A 1 131 ? 12.975 -2.532 -24.870 1.00 64.62 131 THR A N 1
ATOM 968 C CA . THR A 1 131 ? 12.115 -3.057 -25.954 1.00 64.62 131 THR A CA 1
ATOM 969 C C . THR A 1 131 ? 10.625 -2.742 -25.770 1.00 64.62 131 THR A C 1
ATOM 971 O O . THR A 1 131 ? 9.883 -2.722 -26.748 1.00 64.62 131 THR A O 1
ATOM 974 N N . THR A 1 132 ? 10.173 -2.450 -24.544 1.00 76.75 132 THR A N 1
ATOM 975 C CA . THR A 1 132 ? 8.781 -2.078 -24.241 1.00 76.75 132 THR A CA 1
ATOM 976 C C . THR A 1 132 ? 8.709 -1.002 -23.157 1.00 76.75 132 THR A C 1
ATOM 978 O O . THR A 1 132 ? 9.574 -0.925 -22.282 1.00 76.75 132 THR A O 1
ATOM 981 N N . VAL A 1 133 ? 7.651 -0.184 -23.189 1.00 83.56 133 VAL A N 1
ATOM 982 C CA . VAL A 1 133 ? 7.379 0.836 -22.158 1.00 83.56 133 VAL A CA 1
ATOM 983 C C . VAL A 1 133 ? 7.220 0.188 -20.779 1.00 83.56 133 VAL A C 1
ATOM 985 O O . VAL A 1 133 ? 7.772 0.686 -19.806 1.00 83.56 133 VAL A O 1
ATOM 988 N N . SER A 1 134 ? 6.553 -0.967 -20.701 1.00 83.50 134 SER A N 1
ATOM 989 C CA . SER A 1 134 ? 6.380 -1.728 -19.456 1.00 83.50 134 SER A CA 1
ATOM 990 C C . SER A 1 134 ? 7.707 -2.183 -18.852 1.00 83.50 134 SER A C 1
ATOM 992 O O . SER A 1 134 ? 7.881 -2.122 -17.639 1.00 83.50 134 SER A O 1
ATOM 994 N N . TYR A 1 135 ? 8.668 -2.600 -19.683 1.00 83.25 135 TYR A N 1
ATOM 995 C CA . TYR A 1 135 ? 10.007 -2.926 -19.200 1.00 83.25 135 TYR A CA 1
ATOM 996 C C . TYR A 1 135 ? 10.717 -1.686 -18.647 1.00 83.25 135 TYR A C 1
ATOM 998 O O . TYR A 1 135 ? 11.329 -1.763 -17.586 1.00 83.25 135 TYR A O 1
ATOM 1006 N N . ALA A 1 136 ? 10.598 -0.538 -19.324 1.00 83.50 136 ALA A N 1
ATOM 1007 C CA . ALA A 1 136 ? 11.192 0.713 -18.856 1.00 83.50 136 ALA A CA 1
ATOM 1008 C C . ALA A 1 136 ? 10.595 1.158 -17.507 1.00 83.50 136 ALA A C 1
ATOM 1010 O O . ALA A 1 136 ? 11.349 1.499 -16.605 1.00 83.50 136 ALA A O 1
ATOM 1011 N N . MET A 1 137 ? 9.273 1.052 -17.326 1.00 89.06 137 MET A N 1
ATOM 1012 C CA . MET A 1 137 ? 8.604 1.313 -16.040 1.00 89.06 137 MET A CA 1
ATOM 1013 C C . MET A 1 137 ? 9.164 0.432 -14.914 1.00 89.06 137 MET A C 1
ATOM 1015 O O . MET A 1 137 ? 9.586 0.921 -13.870 1.00 89.06 137 MET A O 1
ATOM 1019 N N . VAL A 1 138 ? 9.256 -0.885 -15.137 1.00 88.62 138 VAL A N 1
ATOM 1020 C CA . VAL A 1 138 ? 9.795 -1.811 -14.124 1.00 88.62 138 VAL A CA 1
ATOM 1021 C C . VAL A 1 138 ? 11.248 -1.477 -13.781 1.00 88.62 138 VAL A C 1
ATOM 1023 O O . VAL A 1 138 ? 11.629 -1.517 -12.613 1.00 88.62 138 VAL A O 1
ATOM 1026 N N . GLN A 1 139 ? 12.066 -1.124 -14.772 1.00 86.12 139 GLN A N 1
ATOM 1027 C CA . GLN A 1 139 ? 13.460 -0.754 -14.535 1.00 86.12 139 GLN A CA 1
ATOM 1028 C C . GLN A 1 139 ? 13.595 0.570 -13.769 1.00 86.12 139 GLN A C 1
ATOM 1030 O O . GLN A 1 139 ? 14.481 0.694 -12.925 1.00 86.12 139 GLN A O 1
ATOM 1035 N N . LEU A 1 140 ? 12.716 1.544 -14.013 1.00 88.12 140 LEU A N 1
ATOM 1036 C CA . LEU A 1 140 ? 12.680 2.806 -13.272 1.00 88.12 140 LEU A CA 1
ATOM 1037 C C . LEU A 1 140 ? 12.295 2.576 -11.801 1.00 88.12 140 LEU A C 1
ATOM 1039 O O . LEU A 1 140 ? 12.959 3.087 -10.898 1.00 88.12 140 LEU A O 1
ATOM 1043 N N . VAL A 1 141 ? 11.314 1.707 -11.545 1.00 89.31 141 VAL A N 1
ATOM 1044 C CA . VAL A 1 141 ? 10.946 1.287 -10.183 1.00 89.31 141 VAL A CA 1
ATOM 1045 C C . VAL A 1 141 ? 12.101 0.558 -9.487 1.00 89.31 141 VAL A C 1
ATOM 1047 O O . VAL A 1 141 ? 12.416 0.871 -8.340 1.00 89.31 141 VAL A O 1
ATOM 1050 N N . ARG A 1 142 ? 12.774 -0.387 -10.160 1.00 88.88 142 ARG A N 1
ATOM 1051 C CA . ARG A 1 142 ? 13.944 -1.100 -9.601 1.00 88.88 142 ARG A CA 1
ATOM 1052 C C . ARG A 1 142 ? 15.100 -0.158 -9.288 1.00 88.88 142 ARG A C 1
ATOM 1054 O O . ARG A 1 142 ? 15.837 -0.375 -8.325 1.00 88.88 142 ARG A O 1
ATOM 1061 N N . PHE A 1 143 ? 15.238 0.911 -10.067 1.00 84.50 143 PHE A N 1
ATOM 1062 C CA . PHE A 1 143 ? 16.231 1.938 -9.805 1.00 84.50 143 PHE A CA 1
ATOM 1063 C C . PHE A 1 143 ? 15.972 2.683 -8.488 1.00 84.50 143 PHE A C 1
ATOM 1065 O O . PHE A 1 143 ? 16.927 2.980 -7.773 1.00 84.50 143 PHE A O 1
ATOM 1072 N N . MET A 1 144 ? 14.710 2.916 -8.102 1.00 84.75 144 MET A N 1
ATOM 1073 C CA . MET A 1 144 ? 14.394 3.588 -6.830 1.00 84.75 144 MET A CA 1
ATOM 1074 C C . MET A 1 144 ? 14.995 2.891 -5.606 1.00 84.75 144 MET A C 1
ATOM 1076 O O . MET A 1 144 ? 15.346 3.558 -4.635 1.00 84.75 144 MET A O 1
ATOM 1080 N N . TYR A 1 145 ? 15.121 1.563 -5.648 1.00 84.06 145 TYR A N 1
ATOM 1081 C CA . TYR A 1 145 ? 15.680 0.765 -4.556 1.00 84.06 145 TYR A CA 1
ATOM 1082 C C . TYR A 1 145 ? 17.147 0.366 -4.796 1.00 84.06 145 TYR A C 1
ATOM 1084 O O . TYR A 1 145 ? 17.696 -0.432 -4.040 1.00 84.06 145 TYR A O 1
ATOM 1092 N N . GLY A 1 146 ? 17.791 0.934 -5.824 1.00 83.44 146 GLY A N 1
ATOM 1093 C CA . GLY A 1 146 ? 19.219 0.767 -6.106 1.00 83.44 146 GLY A CA 1
ATOM 1094 C C . GLY A 1 146 ? 19.608 -0.549 -6.783 1.00 83.44 146 GLY A C 1
ATOM 1095 O O . GLY A 1 146 ? 20.784 -0.901 -6.774 1.00 83.44 146 GLY A O 1
ATOM 1096 N N . GLU A 1 147 ? 18.655 -1.289 -7.354 1.00 84.12 147 GLU A N 1
ATOM 1097 C CA . GLU A 1 147 ? 18.925 -2.599 -7.968 1.00 84.12 147 GLU A CA 1
ATOM 1098 C C . GLU A 1 147 ? 19.312 -2.496 -9.455 1.00 84.12 147 GLU A C 1
ATOM 1100 O O . GLU A 1 147 ? 20.082 -3.308 -9.966 1.00 84.12 147 GLU A O 1
ATOM 1105 N N . ALA A 1 148 ? 18.772 -1.507 -10.172 1.00 77.25 148 ALA A N 1
ATOM 1106 C CA . ALA A 1 148 ? 19.002 -1.349 -11.606 1.00 77.25 148 ALA A CA 1
ATOM 1107 C C . ALA A 1 148 ? 20.275 -0.541 -11.912 1.00 77.25 148 ALA A C 1
ATOM 1109 O O . ALA A 1 148 ? 20.600 0.423 -11.217 1.00 77.25 148 ALA A O 1
ATOM 1110 N N . SER A 1 149 ? 20.967 -0.895 -13.000 1.00 76.69 149 SER A N 1
ATOM 1111 C CA . SER A 1 149 ? 22.111 -0.138 -13.515 1.00 76.69 149 SER A CA 1
ATOM 1112 C C . SER A 1 149 ? 21.680 0.905 -14.550 1.00 76.69 149 SER A C 1
ATOM 1114 O O . SER A 1 149 ? 20.758 0.692 -15.340 1.00 76.69 149 SER A O 1
ATOM 1116 N N . TYR A 1 150 ? 22.389 2.036 -14.575 1.00 74.81 150 TYR A N 1
ATOM 1117 C CA . TYR A 1 150 ? 22.190 3.091 -15.574 1.00 74.81 150 TYR A CA 1
ATOM 1118 C C . TYR A 1 150 ? 22.437 2.598 -17.012 1.00 74.81 150 TYR A C 1
ATOM 1120 O O . TYR A 1 150 ? 21.801 3.078 -17.949 1.00 74.81 150 TYR A O 1
ATOM 1128 N N . ASP A 1 151 ? 23.284 1.578 -17.177 1.00 74.44 151 ASP A N 1
ATOM 1129 C CA . ASP A 1 151 ? 23.609 0.958 -18.467 1.00 74.44 151 ASP A CA 1
ATOM 1130 C C . ASP A 1 151 ? 22.373 0.446 -19.221 1.00 74.44 151 ASP A C 1
ATOM 1132 O O . ASP A 1 151 ? 22.391 0.351 -20.446 1.00 74.44 151 ASP A O 1
ATOM 1136 N N . ALA A 1 152 ? 21.271 0.170 -18.515 1.00 67.50 152 ALA A N 1
ATOM 1137 C CA . ALA A 1 152 ? 20.002 -0.216 -19.124 1.00 67.50 152 ALA A CA 1
ATOM 1138 C C . ALA A 1 152 ? 19.363 0.887 -19.998 1.00 67.50 152 ALA A C 1
ATOM 1140 O O . ALA A 1 152 ? 18.478 0.575 -20.796 1.00 67.50 152 ALA A O 1
ATOM 1141 N N . TYR A 1 153 ? 19.798 2.145 -19.855 1.00 67.00 153 TYR A N 1
ATOM 1142 C CA . TYR A 1 153 ? 19.249 3.320 -20.547 1.00 67.00 153 TYR A CA 1
ATOM 1143 C C . TYR A 1 153 ? 20.242 4.012 -21.487 1.00 67.00 153 TYR A C 1
ATOM 1145 O O . TYR A 1 153 ? 19.878 4.992 -22.140 1.00 67.00 153 TYR A O 1
ATOM 1153 N N . VAL A 1 154 ? 21.485 3.528 -21.568 1.00 66.75 154 VAL A N 1
ATOM 1154 C CA . VAL A 1 154 ? 22.506 4.096 -22.453 1.00 66.75 154 VAL A CA 1
ATOM 1155 C C . VAL A 1 154 ? 22.284 3.582 -23.870 1.00 66.75 154 VAL A C 1
ATOM 1157 O O . VAL A 1 154 ? 22.378 2.388 -24.151 1.00 66.75 154 VAL A O 1
ATOM 1160 N N . VAL A 1 155 ? 22.004 4.505 -24.783 1.00 61.91 155 VAL A N 1
ATOM 1161 C CA . VAL A 1 155 ? 21.694 4.221 -26.182 1.00 61.91 155 VAL A CA 1
ATOM 1162 C C . VAL A 1 155 ? 22.904 4.708 -26.956 1.00 61.91 155 VAL A C 1
ATOM 1164 O O . VAL A 1 155 ? 22.895 5.835 -27.442 1.00 61.91 155 VAL A O 1
ATOM 1167 N N . GLY A 1 156 ? 23.953 3.880 -27.034 1.00 58.62 156 GLY A N 1
ATOM 1168 C CA . GLY A 1 156 ? 25.289 4.200 -27.575 1.00 58.62 156 GLY A CA 1
ATOM 1169 C C . GLY A 1 156 ? 25.359 4.583 -29.067 1.00 58.62 156 GLY A C 1
ATOM 1170 O O . GLY A 1 156 ? 26.271 4.177 -29.780 1.00 58.62 156 GLY A O 1
ATOM 1171 N N . ALA A 1 157 ? 24.380 5.335 -29.564 1.00 59.94 157 ALA A N 1
ATOM 1172 C CA . ALA A 1 157 ? 24.199 5.797 -30.927 1.00 59.94 157 ALA A CA 1
ATOM 1173 C C . ALA A 1 157 ? 24.654 7.255 -31.130 1.00 59.94 157 ALA A C 1
ATOM 1175 O O . ALA A 1 157 ? 25.013 7.618 -32.247 1.00 59.94 157 ALA A O 1
ATOM 1176 N N . SER A 1 158 ? 24.634 8.115 -30.098 1.00 68.12 158 SER A N 1
ATOM 1177 C CA . SER A 1 158 ? 25.130 9.500 -30.204 1.00 68.12 158 SER A CA 1
ATOM 1178 C C . SER A 1 158 ? 25.351 10.161 -28.839 1.00 68.12 158 SER A C 1
ATOM 1180 O O . SER A 1 158 ? 24.451 10.131 -28.001 1.00 68.12 158 SER A O 1
ATOM 1182 N N . SER A 1 159 ? 26.463 10.890 -28.681 1.00 73.31 159 SER A N 1
ATOM 1183 C CA . SER A 1 159 ? 26.825 11.598 -27.437 1.00 73.31 159 SER A CA 1
ATOM 1184 C C . SER A 1 159 ? 25.748 12.577 -26.933 1.00 73.31 159 SER A C 1
ATOM 1186 O O . SER A 1 159 ? 25.577 12.736 -25.727 1.00 73.31 159 SER A O 1
ATOM 1188 N N . ALA A 1 160 ? 24.961 13.186 -27.831 1.00 78.75 160 ALA A N 1
ATOM 1189 C CA . ALA A 1 160 ? 23.864 14.072 -27.440 1.00 78.75 160 ALA A CA 1
ATOM 1190 C C . ALA A 1 160 ? 22.699 13.318 -26.771 1.00 78.75 160 ALA A C 1
ATOM 1192 O O . ALA A 1 160 ? 22.191 13.769 -25.746 1.00 78.75 160 ALA A O 1
ATOM 1193 N N . LYS A 1 161 ? 22.284 12.165 -27.318 1.00 77.81 161 LYS A N 1
ATOM 1194 C CA . LYS A 1 161 ? 21.202 11.348 -26.737 1.00 77.81 161 LYS A CA 1
ATOM 1195 C C . LYS A 1 161 ? 21.586 10.798 -25.369 1.00 77.81 161 LYS A C 1
ATOM 1197 O O . LYS A 1 161 ? 20.764 10.861 -24.461 1.00 77.81 161 LYS A O 1
ATOM 1202 N N . ASP A 1 162 ? 22.830 10.356 -25.209 1.00 80.19 162 ASP A N 1
ATOM 1203 C CA . ASP A 1 162 ? 23.341 9.886 -23.918 1.00 80.19 162 ASP A CA 1
ATOM 1204 C C . ASP A 1 162 ? 23.363 11.018 -22.877 1.00 80.19 162 ASP A C 1
ATOM 1206 O O . ASP A 1 162 ? 22.978 10.820 -21.723 1.00 80.19 162 ASP A O 1
ATOM 1210 N N . GLY A 1 163 ? 23.721 12.241 -23.287 1.00 84.25 163 GLY A N 1
ATOM 1211 C CA . GLY A 1 163 ? 23.639 13.426 -22.429 1.00 84.25 163 GLY A CA 1
ATOM 1212 C C . GLY A 1 163 ? 22.208 13.729 -21.969 1.00 84.25 163 GLY A C 1
ATOM 1213 O O . GLY A 1 163 ? 21.967 13.916 -20.776 1.00 84.25 163 GLY A O 1
ATOM 1214 N N . PHE A 1 164 ? 21.239 13.716 -22.891 1.00 86.19 164 PHE A N 1
ATOM 1215 C CA . PHE A 1 164 ? 19.827 13.908 -22.547 1.00 86.19 164 PHE A CA 1
ATOM 1216 C C . PHE A 1 164 ? 19.286 12.786 -21.656 1.00 86.19 164 PHE A C 1
ATOM 1218 O O . PHE A 1 164 ? 18.582 13.093 -20.696 1.00 86.19 164 PHE A O 1
ATOM 1225 N N . ALA A 1 165 ? 19.647 11.525 -21.915 1.00 84.19 165 ALA A N 1
ATOM 1226 C CA . ALA A 1 165 ? 19.274 10.384 -21.078 1.00 84.19 165 ALA A CA 1
ATOM 1227 C C . ALA A 1 165 ? 19.778 10.565 -19.641 1.00 84.19 165 ALA A C 1
ATOM 1229 O O . ALA A 1 165 ? 19.013 10.402 -18.692 1.00 84.19 165 ALA A O 1
ATOM 1230 N N . THR A 1 166 ? 21.036 10.995 -19.491 1.00 86.81 166 THR A N 1
ATOM 1231 C CA . THR A 1 166 ? 21.659 11.245 -18.185 1.00 86.81 166 THR A CA 1
ATOM 1232 C C . THR A 1 166 ? 20.908 12.333 -17.417 1.00 86.81 166 THR A C 1
ATOM 1234 O O . THR A 1 166 ? 20.598 12.165 -16.241 1.00 86.81 166 THR A O 1
ATOM 1237 N N . ILE A 1 167 ? 20.574 13.450 -18.072 1.00 90.31 167 ILE A N 1
ATOM 1238 C CA . ILE A 1 167 ? 19.842 14.553 -17.431 1.00 90.31 167 ILE A CA 1
ATOM 1239 C C . ILE A 1 167 ? 18.434 14.105 -17.033 1.00 90.31 167 ILE A C 1
ATOM 1241 O O . ILE A 1 167 ? 18.017 14.351 -15.902 1.00 90.31 167 ILE A O 1
ATOM 1245 N N . LEU A 1 168 ? 17.713 13.427 -17.933 1.00 89.19 168 LEU A N 1
ATOM 1246 C CA . LEU A 1 168 ? 16.365 12.921 -17.661 1.00 89.19 168 LEU A CA 1
ATOM 1247 C C . LEU A 1 168 ? 16.366 11.979 -16.457 1.00 89.19 168 LEU A C 1
ATOM 1249 O O . LEU A 1 168 ? 15.494 12.054 -15.595 1.00 89.19 168 LEU A O 1
ATOM 1253 N N . PHE A 1 169 ? 17.386 11.131 -16.388 1.00 87.56 169 PHE A N 1
ATOM 1254 C CA . PHE A 1 169 ? 17.596 10.201 -15.299 1.00 87.56 169 PHE A CA 1
ATOM 1255 C C . PHE A 1 169 ? 17.910 10.903 -13.981 1.00 87.56 169 PHE A C 1
ATOM 1257 O O . PHE A 1 169 ? 17.309 10.568 -12.968 1.00 87.56 169 PHE A O 1
ATOM 1264 N N . LEU A 1 170 ? 18.786 11.910 -13.973 1.00 89.00 170 LEU A N 1
ATOM 1265 C CA . LEU A 1 170 ? 19.071 12.692 -12.767 1.00 89.00 170 LEU A CA 1
ATOM 1266 C C . LEU A 1 170 ? 17.827 13.430 -12.264 1.00 89.00 170 LEU A C 1
ATOM 1268 O O . LEU A 1 170 ? 17.592 13.480 -11.058 1.00 89.00 170 LEU A O 1
ATOM 1272 N N . VAL A 1 171 ? 17.009 13.962 -13.175 1.00 91.44 171 VAL A N 1
ATOM 1273 C CA . VAL A 1 171 ? 15.736 14.608 -12.831 1.00 91.44 171 VAL A CA 1
ATOM 1274 C C . VAL A 1 171 ? 14.739 13.591 -12.277 1.00 91.44 171 VAL A C 1
ATOM 1276 O O . VAL A 1 171 ? 14.099 13.883 -11.270 1.00 91.44 171 VAL A O 1
ATOM 1279 N N . TYR A 1 172 ? 14.631 12.398 -12.871 1.00 89.31 172 TYR A N 1
ATOM 1280 C CA . TYR A 1 172 ? 13.801 11.317 -12.334 1.00 89.31 172 TYR A CA 1
ATOM 1281 C C . TYR A 1 172 ? 14.285 10.887 -10.950 1.00 89.31 172 TYR A C 1
ATOM 1283 O O . TYR A 1 172 ? 13.501 10.854 -10.010 1.00 89.31 172 TYR A O 1
ATOM 1291 N N . ALA A 1 173 ? 15.580 10.615 -10.796 1.00 87.19 173 ALA A N 1
ATOM 1292 C CA . ALA A 1 173 ? 16.169 10.169 -9.545 1.00 87.19 173 ALA A CA 1
ATOM 1293 C C . ALA A 1 173 ? 15.971 11.214 -8.442 1.00 87.19 173 ALA A C 1
ATOM 1295 O O . ALA A 1 173 ? 15.425 10.893 -7.391 1.00 87.19 173 ALA A O 1
ATOM 1296 N N . ALA A 1 174 ? 16.339 12.474 -8.683 1.00 87.56 174 ALA A N 1
ATOM 1297 C CA . ALA A 1 174 ? 16.172 13.545 -7.704 1.00 87.56 174 ALA A CA 1
ATOM 1298 C C . ALA A 1 174 ? 14.691 13.838 -7.426 1.00 87.56 174 ALA A C 1
ATOM 1300 O O . ALA A 1 174 ? 14.285 13.952 -6.271 1.00 87.56 174 ALA A O 1
ATOM 1301 N N . GLY A 1 175 ? 13.872 13.926 -8.475 1.00 85.31 175 GLY A N 1
ATOM 1302 C CA . GLY A 1 175 ? 12.448 14.207 -8.360 1.00 85.31 175 GLY A CA 1
ATOM 1303 C C . GLY A 1 175 ? 11.717 13.105 -7.607 1.00 85.31 175 GLY A C 1
ATOM 1304 O O . GLY A 1 175 ? 11.035 13.374 -6.632 1.00 85.31 175 GLY A O 1
ATOM 1305 N N . ILE A 1 176 ? 11.886 11.850 -7.996 1.00 85.31 176 ILE A N 1
ATOM 1306 C CA . ILE A 1 176 ? 11.153 10.753 -7.380 1.00 85.31 176 ILE A CA 1
ATOM 1307 C C . ILE A 1 176 ? 11.713 10.394 -6.008 1.00 85.31 176 ILE A C 1
ATOM 1309 O O . ILE A 1 176 ? 10.965 10.365 -5.037 1.00 85.31 176 ILE A O 1
ATOM 1313 N N . THR A 1 177 ? 13.017 10.162 -5.875 1.00 82.75 177 THR A N 1
ATOM 1314 C CA . THR A 1 177 ? 13.541 9.650 -4.599 1.00 82.75 177 THR A CA 1
ATOM 1315 C C . THR A 1 177 ? 13.544 10.710 -3.503 1.00 82.75 177 THR A C 1
ATOM 1317 O O . THR A 1 177 ? 13.170 10.404 -2.373 1.00 82.75 177 THR A O 1
ATOM 1320 N N . VAL A 1 178 ? 13.896 11.963 -3.810 1.00 86.69 178 VAL A N 1
ATOM 1321 C CA . VAL A 1 178 ? 13.996 13.023 -2.793 1.00 86.69 178 VAL A CA 1
ATOM 1322 C C . VAL A 1 178 ? 12.648 13.698 -2.567 1.00 86.69 178 VAL A C 1
ATOM 1324 O O . VAL A 1 178 ? 12.236 13.856 -1.419 1.00 86.69 178 VAL A O 1
ATOM 1327 N N . LEU A 1 179 ? 11.928 14.077 -3.631 1.00 86.00 179 LEU A N 1
ATOM 1328 C CA . LEU A 1 179 ? 10.669 14.809 -3.460 1.00 86.00 179 LEU A CA 1
ATOM 1329 C C . LEU A 1 179 ? 9.563 13.905 -2.916 1.00 86.00 179 LEU A C 1
ATOM 1331 O O . LEU A 1 179 ? 8.899 14.300 -1.959 1.00 86.00 179 LEU A O 1
ATOM 1335 N N . LEU A 1 180 ? 9.352 12.704 -3.480 1.00 86.19 180 LEU A N 1
ATOM 1336 C CA . LEU A 1 180 ? 8.255 11.853 -3.000 1.00 86.19 180 LEU A CA 1
ATOM 1337 C C . LEU A 1 180 ? 8.522 11.345 -1.586 1.00 86.19 180 LEU A C 1
ATOM 1339 O O . LEU A 1 180 ? 7.573 11.275 -0.811 1.00 86.19 180 LEU A O 1
ATOM 1343 N N . SER A 1 181 ? 9.771 11.044 -1.211 1.00 86.88 181 SER A N 1
ATOM 1344 C CA . SER A 1 181 ? 10.078 10.643 0.170 1.00 86.88 181 SER A CA 1
ATOM 1345 C C . SER A 1 181 ? 9.848 11.788 1.160 1.00 86.88 181 SER A C 1
ATOM 1347 O O . SER A 1 181 ? 9.211 11.581 2.193 1.00 86.88 181 SER A O 1
ATOM 1349 N N . ALA A 1 182 ? 10.275 13.010 0.828 1.00 90.94 182 ALA A N 1
ATOM 1350 C CA . ALA A 1 182 ? 10.038 14.183 1.665 1.00 90.94 182 ALA A CA 1
ATOM 1351 C C . ALA A 1 182 ? 8.537 14.482 1.816 1.00 90.94 182 ALA A C 1
ATOM 1353 O O . ALA A 1 182 ? 8.058 14.715 2.928 1.00 90.94 182 ALA A O 1
ATOM 1354 N N . VAL A 1 183 ? 7.780 14.418 0.717 1.00 90.94 183 VAL A N 1
ATOM 1355 C CA . VAL A 1 183 ? 6.321 14.601 0.724 1.00 90.94 183 VAL A CA 1
ATOM 1356 C C . VAL A 1 183 ? 5.634 13.493 1.518 1.00 90.94 183 VAL A C 1
ATOM 1358 O O . VAL A 1 183 ? 4.742 13.785 2.312 1.00 90.94 183 VAL A O 1
ATOM 1361 N N . LEU A 1 184 ? 6.065 12.241 1.360 1.00 89.88 184 LEU A N 1
ATOM 1362 C CA . LEU A 1 184 ? 5.535 11.101 2.101 1.00 89.88 184 LEU A CA 1
ATOM 1363 C C . LEU A 1 184 ? 5.709 11.285 3.613 1.00 89.88 184 LEU A C 1
ATOM 1365 O O . LEU A 1 184 ? 4.751 11.142 4.371 1.00 89.88 184 LEU A O 1
ATOM 1369 N N . ILE A 1 185 ? 6.917 11.638 4.057 1.00 91.31 185 ILE A N 1
ATOM 1370 C CA . ILE A 1 185 ? 7.197 11.872 5.477 1.00 91.31 185 ILE A CA 1
ATOM 1371 C C . ILE A 1 185 ? 6.349 13.041 5.991 1.00 91.31 185 ILE A C 1
ATOM 1373 O O . ILE A 1 185 ? 5.691 12.914 7.025 1.00 91.31 185 ILE A O 1
ATOM 1377 N N . ALA A 1 186 ? 6.297 14.155 5.254 1.00 93.69 186 ALA A N 1
ATOM 1378 C CA . ALA A 1 186 ? 5.500 15.320 5.632 1.00 93.69 186 ALA A CA 1
ATOM 1379 C C . ALA A 1 186 ? 4.004 14.985 5.768 1.00 93.69 186 ALA A C 1
ATOM 1381 O O . ALA A 1 186 ? 3.345 15.428 6.706 1.00 93.69 186 ALA A O 1
ATOM 1382 N N . MET A 1 187 ? 3.480 14.161 4.865 1.00 91.50 187 MET A N 1
ATOM 1383 C CA . MET A 1 187 ? 2.095 13.699 4.845 1.00 91.50 187 MET A CA 1
ATOM 1384 C C . MET A 1 187 ? 1.753 12.819 6.057 1.00 91.50 187 MET A C 1
ATOM 1386 O O . MET A 1 187 ? 0.720 13.026 6.705 1.00 91.50 187 MET A O 1
ATOM 1390 N N . VAL A 1 188 ? 2.637 11.882 6.413 1.00 90.94 188 VAL A N 1
ATOM 1391 C CA . VAL A 1 188 ? 2.476 11.037 7.607 1.00 90.94 188 VAL A CA 1
ATOM 1392 C C . VAL A 1 188 ? 2.516 11.887 8.878 1.00 90.94 188 VAL A C 1
ATOM 1394 O O . VAL A 1 188 ? 1.622 11.770 9.717 1.00 90.94 188 VAL A O 1
ATOM 1397 N N . VAL A 1 189 ? 3.491 12.795 9.000 1.00 93.62 189 VAL A N 1
ATOM 1398 C CA . VAL A 1 189 ? 3.614 13.699 10.158 1.00 93.62 189 VAL A CA 1
ATOM 1399 C C . VAL A 1 189 ? 2.395 14.617 10.277 1.00 93.62 189 VAL A C 1
ATOM 1401 O O . VAL A 1 189 ? 1.852 14.790 11.371 1.00 93.62 189 VAL A O 1
ATOM 1404 N N . HIS A 1 190 ? 1.913 15.175 9.164 1.00 91.81 190 HIS A N 1
ATOM 1405 C CA . HIS A 1 190 ? 0.717 16.018 9.151 1.00 91.81 190 HIS A CA 1
ATOM 1406 C C . HIS A 1 190 ? -0.531 15.249 9.598 1.00 91.81 190 HIS A C 1
ATOM 1408 O O . HIS A 1 190 ? -1.321 15.745 10.399 1.00 91.81 190 HIS A O 1
ATOM 1414 N N . THR A 1 191 ? -0.702 14.021 9.108 1.00 90.69 191 THR A N 1
ATOM 1415 C CA . THR A 1 191 ? -1.848 13.179 9.475 1.00 90.69 191 THR A CA 1
ATOM 1416 C C . THR A 1 191 ? -1.803 12.803 10.949 1.00 90.69 191 THR A C 1
ATOM 1418 O O . THR A 1 191 ? -2.819 12.915 11.634 1.00 90.69 191 THR A O 1
ATOM 1421 N N . TRP A 1 192 ? -0.626 12.423 11.448 1.00 91.50 192 TRP A N 1
ATOM 1422 C CA . TRP A 1 192 ? -0.426 12.081 12.851 1.00 91.50 192 TRP A CA 1
ATOM 1423 C C . TRP A 1 192 ? -0.769 13.255 13.771 1.00 91.50 192 TRP A C 1
ATOM 1425 O O . TRP A 1 192 ? -1.624 13.135 14.641 1.00 91.50 192 TRP A O 1
ATOM 1435 N N . THR A 1 193 ? -0.159 14.416 13.533 1.00 93.00 193 THR A N 1
ATOM 1436 C CA . THR A 1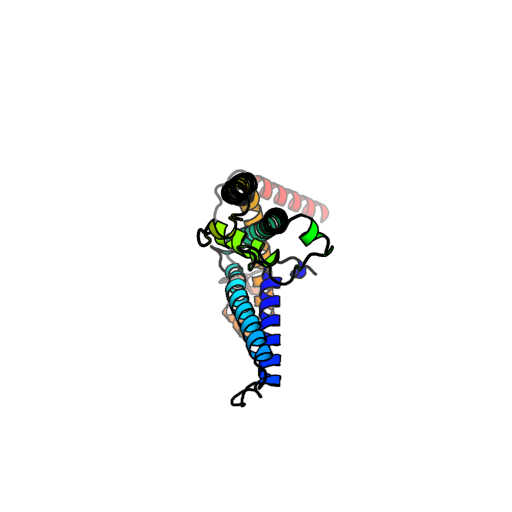 193 ? -0.324 15.602 14.390 1.00 93.00 193 THR A CA 1
ATOM 1437 C C . THR A 1 193 ? -1.745 16.160 14.381 1.00 93.00 193 THR A C 1
ATOM 1439 O O . THR A 1 193 ? -2.223 16.623 15.411 1.00 93.00 193 THR A O 1
ATOM 1442 N N . ARG A 1 194 ? -2.443 16.111 13.240 1.00 92.06 194 ARG A N 1
ATOM 1443 C CA . ARG A 1 194 ? -3.762 16.740 13.093 1.00 92.06 194 ARG A CA 1
ATOM 1444 C C . ARG A 1 194 ? -4.935 15.834 13.465 1.00 92.06 194 ARG A C 1
ATOM 1446 O O . ARG A 1 194 ? -5.987 16.349 13.825 1.00 92.06 194 ARG A O 1
ATOM 1453 N N . ARG A 1 195 ? -4.798 14.510 13.323 1.00 91.62 195 ARG A N 1
ATOM 1454 C CA . ARG A 1 195 ? -5.933 13.570 13.432 1.00 91.62 195 ARG A CA 1
ATOM 1455 C C . ARG A 1 195 ? -5.854 12.598 14.601 1.00 91.62 195 ARG A C 1
ATOM 1457 O O . ARG A 1 195 ? -6.727 11.744 14.713 1.00 91.62 195 ARG A O 1
ATOM 1464 N N . GLN A 1 196 ? -4.853 12.696 15.474 1.00 91.44 196 GLN A N 1
ATOM 1465 C CA . GLN A 1 196 ? -4.703 11.753 16.587 1.00 91.44 196 GLN A CA 1
ATOM 1466 C C . GLN A 1 196 ? -5.933 11.719 17.512 1.00 91.44 196 GLN A C 1
ATOM 1468 O O . GLN A 1 196 ? -6.411 10.638 17.861 1.00 91.44 196 GLN A O 1
ATOM 1473 N N . GLU A 1 197 ? -6.481 12.882 17.871 1.00 91.62 197 GLU A N 1
ATOM 1474 C CA . GLU A 1 197 ? -7.658 12.977 18.746 1.00 91.62 197 GLU A CA 1
ATOM 1475 C C . GLU A 1 197 ? -8.926 12.432 18.074 1.00 91.62 197 GLU A C 1
ATOM 1477 O O . GLU A 1 197 ? -9.656 11.631 18.662 1.00 91.62 197 GLU A O 1
ATOM 1482 N N . GLU A 1 198 ? -9.155 12.802 16.810 1.00 91.56 198 GLU A N 1
ATOM 1483 C CA . GLU A 1 198 ? -10.272 12.304 15.998 1.00 91.56 198 GLU A CA 1
ATOM 1484 C C . GLU A 1 198 ? -10.197 10.776 15.837 1.00 91.56 198 GLU A C 1
ATOM 1486 O O . GLU A 1 198 ? -11.186 10.068 16.032 1.00 91.56 198 GLU A O 1
ATOM 1491 N N . ALA A 1 199 ? -9.003 10.245 15.554 1.00 89.88 199 ALA A N 1
ATOM 1492 C CA . ALA A 1 199 ? -8.773 8.815 15.396 1.00 89.88 199 ALA A CA 1
ATOM 1493 C C . ALA A 1 199 ? -9.099 8.034 16.674 1.00 89.88 199 ALA A C 1
ATOM 1495 O O . ALA A 1 199 ? -9.679 6.950 16.605 1.00 89.88 199 ALA A O 1
ATOM 1496 N N . LEU A 1 200 ? -8.783 8.593 17.843 1.00 91.00 200 LEU A N 1
ATOM 1497 C CA . LEU A 1 200 ? -9.111 7.989 19.129 1.00 91.00 200 LEU A CA 1
ATOM 1498 C C . LEU A 1 200 ? -10.626 7.969 19.384 1.00 91.00 200 LEU A C 1
ATOM 1500 O O . LEU A 1 200 ? -11.151 6.950 19.839 1.00 91.00 200 LEU A O 1
ATOM 1504 N N . GLN A 1 201 ? -11.346 9.043 19.052 1.00 91.31 201 GLN A N 1
ATOM 1505 C CA . GLN A 1 201 ? -12.809 9.080 19.164 1.00 91.31 201 GLN A CA 1
ATOM 1506 C C . GLN A 1 201 ? -13.475 8.064 18.228 1.00 91.31 201 GLN A C 1
ATOM 1508 O O . GLN A 1 201 ? -14.319 7.275 18.663 1.00 91.31 201 GLN A O 1
ATOM 1513 N N . ILE A 1 202 ? -13.053 8.026 16.962 1.00 90.94 202 ILE A N 1
ATOM 1514 C CA . ILE A 1 202 ? -13.560 7.080 15.961 1.00 90.94 202 ILE A CA 1
ATOM 1515 C C . ILE A 1 202 ? -13.252 5.643 16.375 1.00 90.94 202 ILE A C 1
ATOM 1517 O O . ILE A 1 202 ? -14.120 4.772 16.280 1.00 90.94 202 ILE A O 1
ATOM 1521 N N . TRP A 1 203 ? -12.041 5.380 16.868 1.00 91.94 203 TRP A N 1
ATOM 1522 C CA . TRP A 1 203 ? -11.677 4.061 17.366 1.00 91.94 203 TRP A CA 1
ATOM 1523 C C . TRP A 1 203 ? -12.578 3.637 18.530 1.00 91.94 203 TRP A C 1
ATOM 1525 O O . TRP A 1 203 ? -13.140 2.547 18.470 1.00 91.94 203 TRP A O 1
ATOM 1535 N N . ARG A 1 204 ? -12.807 4.496 19.537 1.00 91.56 204 ARG A N 1
ATOM 1536 C CA . ARG A 1 204 ? -13.708 4.183 20.666 1.00 91.56 204 ARG A CA 1
ATOM 1537 C C . ARG A 1 204 ? -15.127 3.861 20.196 1.00 91.56 204 ARG A C 1
ATOM 1539 O O . ARG A 1 204 ? -15.724 2.894 20.671 1.00 91.56 204 ARG A O 1
ATOM 1546 N N . GLN A 1 205 ? -15.658 4.624 19.239 1.00 91.06 205 GLN A N 1
ATOM 1547 C CA . GLN A 1 205 ? -16.981 4.368 18.659 1.00 91.06 205 GLN A CA 1
ATOM 1548 C C . GLN A 1 205 ? -17.035 3.017 17.932 1.00 91.06 205 GLN A C 1
ATOM 1550 O O . GLN A 1 205 ? -17.950 2.220 18.157 1.00 91.06 205 GLN A O 1
ATOM 1555 N N . ARG A 1 206 ? -16.037 2.728 17.087 1.00 89.12 206 ARG A N 1
ATOM 1556 C CA . ARG A 1 206 ? -15.936 1.455 16.356 1.00 89.12 206 ARG A CA 1
ATOM 1557 C C . ARG A 1 206 ? -15.771 0.277 17.310 1.00 89.12 206 ARG A C 1
ATOM 1559 O O . ARG A 1 206 ? -16.483 -0.711 17.171 1.00 89.12 206 ARG A O 1
ATOM 1566 N N . TRP A 1 207 ? -14.892 0.404 18.300 1.00 90.62 207 TRP A N 1
ATOM 1567 C CA . TRP A 1 207 ? -14.659 -0.598 19.334 1.00 90.62 207 TRP A CA 1
ATOM 1568 C C . TRP A 1 207 ? -15.938 -0.920 20.104 1.00 90.62 207 TRP A C 1
ATOM 1570 O O . TRP A 1 207 ? -16.324 -2.081 20.176 1.00 90.62 207 TRP A O 1
ATOM 1580 N N . THR A 1 208 ? -16.657 0.102 20.574 1.00 91.00 208 THR A N 1
ATOM 1581 C CA . THR A 1 208 ? -17.938 -0.079 21.275 1.00 91.00 208 THR A CA 1
ATOM 1582 C C . THR A 1 208 ? -18.947 -0.827 20.402 1.00 91.00 208 THR A C 1
ATOM 1584 O O . THR A 1 208 ? -19.584 -1.774 20.853 1.00 91.00 208 THR A O 1
ATOM 1587 N N . SER A 1 209 ? -19.050 -0.465 19.119 1.00 90.06 209 SER A N 1
ATOM 1588 C CA . SER A 1 209 ? -19.915 -1.165 18.162 1.00 90.06 209 SER A CA 1
ATOM 1589 C C . SER A 1 209 ? -19.511 -2.631 17.970 1.00 90.06 209 SER A C 1
ATOM 1591 O O . SER A 1 209 ? -20.379 -3.504 17.916 1.00 90.06 209 SER A O 1
ATOM 1593 N N . TYR A 1 210 ? -18.209 -2.927 17.899 1.00 87.62 210 TYR A N 1
ATOM 1594 C CA . TYR A 1 210 ? -17.716 -4.302 17.813 1.00 87.62 210 TYR A CA 1
ATOM 1595 C C . TYR A 1 210 ? -18.061 -5.102 19.063 1.00 87.62 210 TYR A C 1
ATOM 1597 O O . TYR A 1 210 ? -18.658 -6.165 18.920 1.00 87.62 210 TYR A O 1
ATOM 1605 N N . VAL A 1 211 ? -17.773 -4.568 20.252 1.00 89.44 211 VAL A N 1
ATOM 1606 C CA . VAL A 1 211 ? -18.066 -5.221 21.535 1.00 89.44 211 VAL A CA 1
ATOM 1607 C C . VAL A 1 211 ? -19.558 -5.539 21.653 1.00 89.44 211 VAL A C 1
ATOM 1609 O O . VAL A 1 211 ? -19.915 -6.695 21.876 1.00 89.44 211 VAL A O 1
ATOM 1612 N N . LEU A 1 212 ? -20.435 -4.566 21.387 1.00 90.31 212 LEU A N 1
ATOM 1613 C CA . LEU A 1 212 ? -21.888 -4.763 21.448 1.00 90.31 212 LEU A CA 1
ATOM 1614 C C . LEU A 1 212 ? -22.382 -5.804 20.436 1.00 90.31 212 LEU A C 1
ATOM 1616 O O . LEU A 1 212 ? -23.239 -6.629 20.746 1.00 90.31 212 LEU A O 1
ATOM 1620 N N . ARG A 1 213 ? -21.834 -5.809 19.215 1.00 90.31 213 ARG A N 1
ATOM 1621 C CA . ARG A 1 213 ? -22.184 -6.817 18.200 1.00 90.31 213 ARG A CA 1
ATOM 1622 C C . ARG A 1 213 ? -21.683 -8.206 18.568 1.00 90.31 213 ARG A C 1
ATOM 1624 O O . ARG A 1 213 ? -22.362 -9.183 18.260 1.00 90.31 213 ARG A O 1
ATOM 1631 N N . THR A 1 214 ? -20.503 -8.308 19.177 1.00 90.12 214 THR A N 1
ATOM 1632 C CA . THR A 1 214 ? -19.975 -9.588 19.657 1.00 90.12 214 THR A CA 1
ATOM 1633 C C . THR A 1 214 ? -20.776 -10.107 20.841 1.00 90.12 214 THR A C 1
ATOM 1635 O O . THR A 1 214 ? -21.108 -11.287 20.855 1.00 90.12 214 THR A O 1
ATOM 1638 N N . GLU A 1 215 ? -21.172 -9.236 21.771 1.00 89.56 215 GLU A N 1
ATOM 1639 C CA . GLU A 1 215 ? -22.026 -9.586 22.907 1.00 89.56 215 GLU A CA 1
ATOM 1640 C C . GLU A 1 215 ? -23.405 -10.062 22.435 1.00 89.56 215 GLU A C 1
ATOM 1642 O O . GLU A 1 215 ? -23.861 -11.125 22.844 1.00 89.56 215 GLU A O 1
ATOM 1647 N N . ALA A 1 216 ? -24.023 -9.358 21.481 1.00 89.69 216 ALA A N 1
ATOM 1648 C CA . ALA A 1 216 ? -25.315 -9.742 20.911 1.00 89.69 216 ALA A CA 1
ATOM 1649 C C . ALA A 1 216 ? -25.301 -11.107 20.193 1.00 89.69 216 ALA A C 1
ATOM 1651 O O . ALA A 1 216 ? -26.348 -11.729 20.027 1.00 89.69 216 ALA A O 1
ATOM 1652 N N . ARG A 1 217 ? -24.128 -11.571 19.741 1.00 93.00 217 ARG A N 1
ATOM 1653 C CA . ARG A 1 217 ? -23.938 -12.886 19.100 1.00 93.00 217 ARG A CA 1
ATOM 1654 C C . ARG A 1 217 ? -23.448 -13.959 20.069 1.00 93.00 217 ARG A C 1
ATOM 1656 O O . ARG A 1 217 ? -23.352 -15.122 19.682 1.00 93.00 217 ARG A O 1
ATOM 1663 N N . MET A 1 218 ? -23.101 -13.582 21.295 1.00 91.62 218 MET A N 1
ATOM 1664 C CA . MET A 1 218 ? -22.549 -14.500 22.275 1.00 91.62 218 MET A CA 1
ATOM 1665 C C . MET A 1 218 ? -23.649 -15.445 22.788 1.00 91.62 218 MET A C 1
ATOM 1667 O O . MET A 1 218 ? -24.754 -14.994 23.096 1.00 91.62 218 MET A O 1
ATOM 1671 N N . PRO A 1 219 ? -23.378 -16.756 22.926 1.00 94.06 219 PRO A N 1
ATOM 1672 C CA . PRO A 1 219 ? -24.308 -17.669 23.577 1.00 94.06 219 PRO A CA 1
ATOM 1673 C C . PRO A 1 219 ? -24.649 -17.193 24.994 1.00 94.06 219 PRO A C 1
ATOM 1675 O O . PRO A 1 219 ? -23.768 -16.771 25.744 1.00 94.06 219 PRO A O 1
ATOM 1678 N N . TRP A 1 220 ? -25.917 -17.315 25.392 1.00 87.94 220 TRP A N 1
ATOM 1679 C CA . TRP A 1 220 ? -26.421 -16.786 26.668 1.00 87.94 220 TRP A CA 1
ATOM 1680 C C . TRP A 1 220 ? -25.638 -17.275 27.902 1.00 87.94 220 TRP A C 1
ATOM 1682 O O . TRP A 1 220 ? -25.489 -16.536 28.875 1.00 87.94 220 TRP A O 1
ATOM 1692 N N . 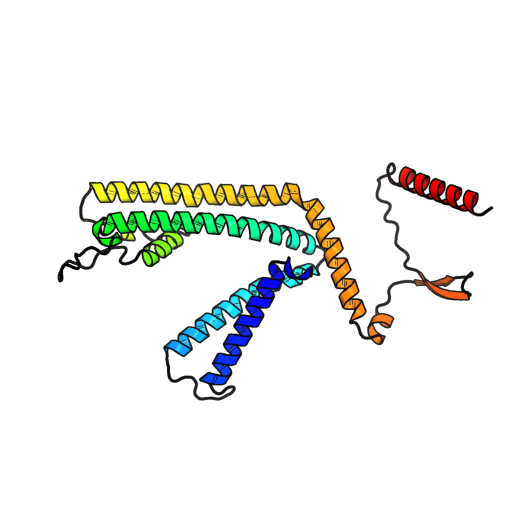VAL A 1 221 ? -25.113 -18.506 27.862 1.00 92.06 221 VAL A N 1
ATOM 1693 C CA . VAL A 1 221 ? -24.305 -19.093 28.945 1.00 92.06 221 VAL A CA 1
ATOM 1694 C C . VAL A 1 221 ? -23.030 -18.280 29.165 1.00 92.06 221 VAL A C 1
ATOM 1696 O O . VAL A 1 221 ? -22.682 -17.960 30.300 1.00 92.06 221 VAL A O 1
ATOM 1699 N N . TRP A 1 222 ? -22.353 -17.917 28.076 1.00 90.25 222 TRP A N 1
ATOM 1700 C CA . TRP A 1 222 ? -21.115 -17.143 28.114 1.00 90.25 222 TRP A CA 1
ATOM 1701 C C . TRP A 1 222 ? -21.392 -15.689 28.463 1.00 90.25 222 TRP A C 1
ATOM 1703 O O . TRP A 1 222 ? -20.709 -15.139 29.320 1.00 90.25 222 TRP A O 1
ATOM 1713 N N . ALA A 1 223 ? -22.458 -15.107 27.908 1.00 86.94 223 ALA A N 1
ATOM 1714 C CA . ALA A 1 223 ? -22.875 -13.751 28.253 1.00 86.94 223 ALA A CA 1
ATOM 1715 C C . ALA A 1 223 ? -23.145 -13.609 29.763 1.00 86.94 223 ALA A C 1
ATOM 1717 O O . ALA A 1 223 ? -22.757 -12.620 30.377 1.00 86.94 223 ALA A O 1
ATOM 1718 N N . ARG A 1 224 ? -23.747 -14.628 30.397 1.00 83.75 224 ARG A N 1
ATOM 1719 C CA . ARG A 1 224 ? -23.960 -14.653 31.852 1.00 83.75 224 ARG A CA 1
ATOM 1720 C C . ARG A 1 224 ? -22.658 -14.815 32.638 1.00 83.75 224 ARG A C 1
ATOM 1722 O O . ARG A 1 224 ? -22.526 -14.203 33.692 1.00 83.75 224 ARG A O 1
ATOM 1729 N N . HIS A 1 225 ? -21.730 -15.642 32.157 1.00 86.56 225 HIS A N 1
ATOM 1730 C CA . HIS A 1 225 ? -20.454 -15.893 32.830 1.00 86.56 225 HIS A CA 1
ATOM 1731 C C . HIS A 1 225 ? -19.502 -14.690 32.754 1.00 86.56 225 HIS A C 1
ATOM 1733 O O . HIS A 1 225 ? -18.813 -14.388 33.721 1.00 86.56 225 HIS A O 1
ATOM 1739 N N . CYS A 1 226 ? -19.507 -13.975 31.629 1.00 84.12 226 CYS A N 1
ATOM 1740 C CA . CYS A 1 226 ? -18.675 -12.798 31.383 1.00 84.12 226 CYS A CA 1
ATOM 1741 C C . CYS A 1 226 ? -19.349 -11.478 31.789 1.00 84.12 226 CYS A C 1
ATOM 1743 O O . CYS A 1 226 ? -18.826 -10.405 31.485 1.00 84.12 226 CYS A O 1
ATOM 1745 N N . ARG A 1 227 ? -20.513 -11.529 32.451 1.00 80.88 227 ARG A N 1
ATOM 1746 C CA . ARG A 1 227 ? -21.248 -10.330 32.854 1.00 80.88 227 ARG A CA 1
ATOM 1747 C C . ARG A 1 227 ? -20.461 -9.578 33.926 1.00 80.88 227 ARG A C 1
ATOM 1749 O O . ARG A 1 227 ? -20.296 -10.060 35.043 1.00 80.88 227 ARG A O 1
ATOM 1756 N N . LEU A 1 228 ? -19.988 -8.388 33.573 1.00 77.38 228 LEU A N 1
ATOM 1757 C CA . LEU A 1 228 ? -19.326 -7.477 34.502 1.00 77.38 228 LEU A CA 1
ATOM 1758 C C . LEU A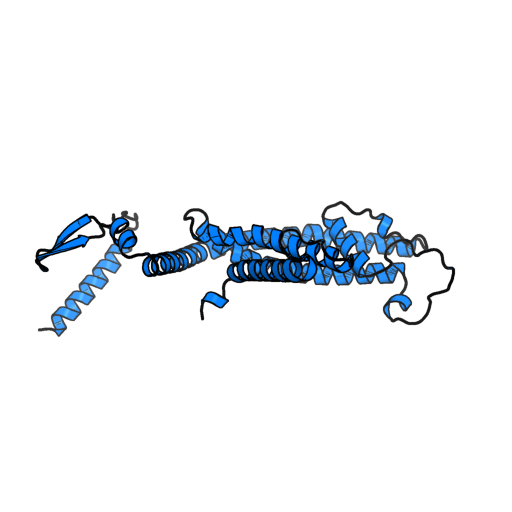 1 228 ? -20.355 -6.832 35.446 1.00 77.38 228 LEU A C 1
ATOM 1760 O O . LEU A 1 228 ? -21.510 -6.634 35.072 1.00 77.38 228 LEU A O 1
ATOM 1764 N N . GLY A 1 229 ? -19.922 -6.470 36.654 1.00 73.75 229 GLY A N 1
ATOM 1765 C CA . GLY A 1 229 ? -20.739 -5.789 37.663 1.00 73.75 229 GLY A CA 1
ATOM 1766 C C . GLY A 1 229 ? -20.759 -6.527 39.000 1.00 73.75 229 GLY A C 1
ATOM 1767 O O . GLY A 1 229 ? -20.695 -7.754 39.050 1.00 73.75 229 GLY A O 1
ATOM 1768 N N . GLN A 1 230 ? -20.848 -5.775 40.096 1.00 69.69 230 GLN A N 1
ATOM 1769 C CA . GLN A 1 230 ? -21.089 -6.370 41.408 1.00 69.69 230 GLN A CA 1
ATOM 1770 C C . GLN A 1 230 ? -22.600 -6.574 41.584 1.00 69.69 230 GLN A C 1
ATOM 1772 O O . GLN A 1 230 ? -23.379 -5.698 41.189 1.00 69.69 230 GLN A O 1
ATOM 1777 N N . PRO A 1 231 ? -23.046 -7.709 42.151 1.00 74.75 231 PRO A N 1
ATOM 1778 C CA . PRO A 1 231 ? -24.441 -7.870 42.526 1.00 74.75 231 PRO A CA 1
ATOM 1779 C C . PRO A 1 231 ? -24.753 -6.855 43.630 1.00 74.75 231 PRO A C 1
ATOM 1781 O O . PRO A 1 231 ? -24.291 -6.987 44.760 1.00 74.75 231 PRO A O 1
ATOM 1784 N N . ALA A 1 232 ? -25.516 -5.824 43.286 1.00 75.06 232 ALA A N 1
ATOM 1785 C CA . ALA A 1 232 ? -26.014 -4.833 44.219 1.00 75.06 232 ALA A CA 1
ATOM 1786 C C . ALA A 1 232 ? -27.513 -5.058 44.403 1.00 75.06 232 ALA A C 1
ATOM 1788 O O . ALA A 1 232 ? -28.259 -5.285 43.451 1.00 75.06 232 ALA A O 1
ATOM 1789 N N . TYR A 1 233 ? -27.970 -5.033 45.646 1.00 78.44 233 TYR A N 1
ATOM 1790 C CA . TYR A 1 233 ? -29.396 -5.112 45.911 1.00 78.44 233 TYR A CA 1
ATOM 1791 C C . TYR A 1 233 ? -30.011 -3.730 45.705 1.00 78.44 233 TYR A C 1
ATOM 1793 O O . TYR A 1 233 ? -29.640 -2.791 46.408 1.00 78.44 233 TYR A O 1
ATOM 1801 N N . ASP A 1 234 ? -30.936 -3.608 44.753 1.00 77.62 234 ASP A N 1
ATOM 1802 C CA . ASP A 1 234 ? -31.703 -2.379 44.577 1.00 77.62 234 ASP A CA 1
ATOM 1803 C C . ASP A 1 234 ? -32.943 -2.427 45.495 1.00 77.62 234 ASP A C 1
ATOM 1805 O O . ASP A 1 234 ? -33.853 -3.237 45.264 1.00 77.62 234 ASP A O 1
ATOM 1809 N N . PRO A 1 235 ? -33.007 -1.590 46.550 1.00 80.94 235 PRO A N 1
ATOM 1810 C CA . PRO A 1 235 ? -34.126 -1.588 47.485 1.00 80.94 235 PRO A CA 1
ATOM 1811 C C . PRO A 1 235 ? -35.449 -1.140 46.846 1.00 80.94 235 PRO A C 1
ATOM 1813 O O . PRO A 1 235 ? -36.506 -1.512 47.359 1.00 80.94 235 PRO A O 1
ATOM 1816 N N . ALA A 1 236 ? -35.419 -0.392 45.736 1.00 84.31 236 ALA A N 1
ATOM 1817 C CA . ALA A 1 236 ? -36.624 0.048 45.035 1.00 84.31 236 ALA A CA 1
ATOM 1818 C C . ALA A 1 236 ? -37.256 -1.090 44.220 1.00 84.31 236 ALA A C 1
ATOM 1820 O O . ALA A 1 236 ? -38.475 -1.261 44.225 1.00 84.31 236 ALA A O 1
ATOM 1821 N N . LEU A 1 237 ? -36.424 -1.903 43.562 1.00 82.69 237 LEU A N 1
ATOM 1822 C CA . LEU A 1 237 ? -36.869 -3.013 42.713 1.00 82.69 237 LEU A CA 1
ATOM 1823 C C . LEU A 1 237 ? -36.995 -4.345 43.467 1.00 82.69 237 LEU A C 1
ATOM 1825 O O . LEU A 1 237 ? -37.562 -5.296 42.930 1.00 82.69 237 LEU 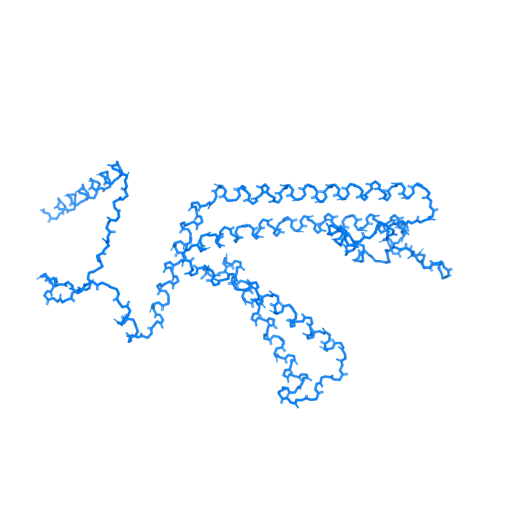A O 1
ATOM 1829 N N . LYS A 1 238 ? -36.486 -4.426 44.707 1.00 86.44 238 LYS A N 1
ATOM 1830 C CA . LYS A 1 238 ? -36.428 -5.649 45.532 1.00 86.44 238 LYS A CA 1
ATOM 1831 C C . LYS A 1 238 ? -35.803 -6.845 44.801 1.00 86.44 238 LYS A C 1
ATOM 1833 O O . LYS A 1 238 ? -36.173 -7.996 45.032 1.00 86.44 238 LYS A O 1
ATOM 1838 N N . GLN A 1 239 ? -34.866 -6.576 43.896 1.00 82.75 239 GLN A N 1
ATOM 1839 C CA . GLN A 1 239 ? -34.184 -7.583 43.091 1.00 82.75 239 GLN A CA 1
ATOM 1840 C C . GLN A 1 239 ? -32.676 -7.302 43.065 1.00 82.75 239 GLN A C 1
ATOM 1842 O O . GLN A 1 239 ? -32.262 -6.144 43.163 1.00 82.75 239 GLN A O 1
ATOM 1847 N N . PRO A 1 240 ? -31.835 -8.346 42.945 1.00 72.12 240 PRO A N 1
ATOM 1848 C CA . PRO A 1 240 ? -30.411 -8.162 42.716 1.00 72.12 240 PRO A CA 1
ATOM 1849 C C . PRO A 1 240 ? -30.201 -7.589 41.311 1.00 72.12 240 PRO A C 1
ATOM 1851 O O . PRO A 1 240 ? -30.496 -8.240 40.307 1.00 72.12 240 PRO A O 1
ATOM 1854 N N . VAL A 1 241 ? -29.684 -6.367 41.246 1.00 75.25 241 VAL A N 1
ATOM 1855 C CA . VAL A 1 241 ? -29.308 -5.686 40.008 1.00 75.25 241 VAL A CA 1
ATOM 1856 C C . VAL A 1 241 ? -27.784 -5.707 39.906 1.00 75.25 241 VAL A C 1
ATOM 1858 O O . VAL A 1 241 ? -27.067 -5.536 40.889 1.00 75.25 241 VAL A O 1
ATOM 1861 N N . PHE A 1 242 ? -27.251 -5.962 38.715 1.00 71.00 242 PHE A N 1
ATOM 1862 C CA . PHE A 1 242 ? -25.809 -5.866 38.497 1.00 71.00 242 PHE A CA 1
ATOM 1863 C C . PHE A 1 242 ? -25.455 -4.392 38.318 1.00 71.00 242 PHE A C 1
ATOM 1865 O O . PHE A 1 242 ? -25.762 -3.814 37.276 1.00 71.00 242 PHE A O 1
ATOM 1872 N N . ASN A 1 243 ? -24.833 -3.789 39.333 1.00 66.88 243 ASN A N 1
ATOM 1873 C CA . ASN A 1 243 ? -24.346 -2.421 39.230 1.00 66.88 243 ASN A CA 1
ATOM 1874 C C . ASN A 1 243 ? -22.943 -2.431 38.630 1.00 66.88 243 ASN A C 1
ATOM 1876 O O . ASN A 1 243 ? -22.007 -3.038 39.163 1.00 66.88 243 ASN A O 1
ATOM 1880 N N . HIS A 1 244 ? -22.796 -1.728 37.512 1.00 62.34 244 HIS A N 1
ATOM 1881 C CA . HIS A 1 244 ? -21.493 -1.364 36.984 1.00 62.34 244 HIS A CA 1
ATOM 1882 C C . HIS A 1 244 ? -20.951 -0.228 37.851 1.00 62.34 244 HIS A C 1
ATOM 1884 O O . HIS A 1 244 ? -21.355 0.925 37.708 1.00 62.34 244 HIS A O 1
ATOM 1890 N N . VAL A 1 245 ? -20.073 -0.564 38.796 1.00 55.50 245 VAL A N 1
ATOM 1891 C CA . VAL A 1 245 ? -19.284 0.438 39.513 1.00 55.50 245 VAL A CA 1
ATOM 1892 C C . VAL A 1 245 ? -18.272 0.973 38.509 1.00 55.50 245 VAL A C 1
ATOM 1894 O O . VAL A 1 245 ? -17.223 0.373 38.290 1.00 55.50 245 VAL A O 1
ATOM 1897 N N . TYR A 1 246 ? -18.622 2.059 37.828 1.00 52.06 246 TYR A N 1
ATOM 1898 C CA . TYR A 1 246 ? -17.625 2.841 37.118 1.00 52.06 246 TYR A CA 1
ATOM 1899 C C . TYR A 1 246 ? -16.768 3.497 38.192 1.00 52.06 246 TYR A C 1
ATOM 1901 O O . TYR A 1 246 ? -17.257 4.323 38.964 1.00 52.06 246 TYR A O 1
ATOM 1909 N N . GLU A 1 247 ? -15.505 3.092 38.285 1.00 44.78 247 GLU A N 1
ATOM 1910 C CA . GLU A 1 247 ? -14.525 3.887 39.004 1.00 44.78 247 GLU A CA 1
ATOM 1911 C C . GLU A 1 247 ? -14.491 5.239 38.289 1.00 44.78 247 GLU A C 1
ATOM 1913 O O . GLU A 1 247 ? -14.101 5.335 37.122 1.00 44.78 247 GLU A O 1
ATOM 1918 N N . VAL A 1 248 ? -15.018 6.274 38.944 1.00 50.03 248 VAL A N 1
ATOM 1919 C CA . VAL A 1 248 ? -14.859 7.646 38.475 1.00 50.03 248 VAL A CA 1
ATOM 1920 C C . VAL A 1 248 ? -13.379 7.938 38.649 1.00 50.03 248 VAL A C 1
ATOM 1922 O O . VAL A 1 248 ? -12.946 8.373 39.713 1.00 50.03 248 VAL A O 1
ATOM 1925 N N . VAL A 1 249 ? -12.587 7.630 37.620 1.00 49.25 249 VAL A N 1
ATOM 1926 C CA . VAL A 1 249 ? -11.241 8.172 37.491 1.00 49.25 249 VAL A CA 1
ATOM 1927 C C . VAL A 1 249 ? -11.452 9.673 37.532 1.00 49.25 249 VAL A C 1
ATOM 1929 O O . VAL A 1 249 ? -12.066 10.241 36.628 1.00 49.25 249 VAL A O 1
ATOM 1932 N N . ALA A 1 250 ? -11.069 10.284 38.649 1.00 43.84 250 ALA A N 1
ATOM 1933 C CA . ALA A 1 250 ? -11.125 11.716 38.830 1.00 43.84 250 ALA A CA 1
ATOM 1934 C C . ALA A 1 250 ? -10.170 12.324 37.802 1.00 43.84 250 ALA A C 1
ATOM 1936 O O . ALA A 1 250 ? -8.988 12.515 38.079 1.00 43.84 250 ALA A O 1
ATOM 1937 N N . GLU A 1 251 ? -10.661 12.568 36.587 1.00 46.06 251 GLU A N 1
ATOM 1938 C CA . GLU A 1 251 ? -9.951 13.430 35.667 1.00 46.06 251 GLU A CA 1
ATOM 1939 C C . GLU A 1 251 ? -9.841 14.783 36.356 1.00 46.06 251 GLU A C 1
ATOM 1941 O O . GLU A 1 251 ? -10.825 15.380 36.801 1.00 46.06 251 GLU A O 1
ATOM 1946 N N . GLU A 1 252 ? -8.601 15.228 36.482 1.00 45.94 252 GLU A N 1
ATOM 1947 C CA . GLU A 1 252 ? -8.155 16.445 37.136 1.00 45.94 252 GLU A CA 1
ATOM 1948 C C . GLU A 1 252 ? -8.585 17.702 36.350 1.00 45.94 252 GLU A C 1
ATOM 1950 O O . GLU A 1 252 ? -7.832 18.650 36.192 1.00 45.94 252 GLU A O 1
ATOM 1955 N N . ASN A 1 253 ? -9.819 17.739 35.842 1.00 50.03 253 ASN A N 1
ATOM 1956 C CA . ASN A 1 253 ? -10.441 18.898 35.214 1.00 50.03 253 ASN A CA 1
ATOM 1957 C C . ASN A 1 253 ? -11.531 19.448 36.139 1.00 50.03 253 ASN A C 1
ATOM 1959 O O . ASN A 1 253 ? -12.734 19.339 35.891 1.00 50.03 253 ASN A O 1
ATOM 1963 N N . LYS A 1 254 ? -11.080 20.079 37.229 1.00 51.28 254 LYS A N 1
ATOM 1964 C CA . LYS A 1 254 ? -11.914 20.697 38.278 1.00 51.28 254 LYS A CA 1
ATOM 1965 C C . LYS A 1 254 ? -12.878 21.793 37.789 1.00 51.28 254 LYS A C 1
ATOM 1967 O O . LYS A 1 254 ? -13.733 22.203 38.565 1.00 51.28 254 LYS A O 1
ATOM 1972 N N . ASN A 1 255 ? -12.788 22.236 36.533 1.00 53.44 255 ASN A N 1
ATOM 1973 C CA . ASN A 1 255 ? -13.600 23.347 36.027 1.00 53.44 255 ASN A CA 1
ATOM 1974 C C . ASN A 1 255 ? -14.747 22.925 35.093 1.00 53.44 255 ASN A C 1
ATOM 1976 O O . ASN A 1 255 ? -15.719 23.660 34.987 1.00 53.44 255 ASN A O 1
ATOM 1980 N N . GLY A 1 256 ? -14.671 21.762 34.433 1.00 52.78 256 GLY A N 1
ATOM 1981 C CA . GLY A 1 256 ? -15.700 21.338 33.467 1.00 52.78 256 GLY A CA 1
ATOM 1982 C C . GLY A 1 256 ? -16.838 20.515 34.079 1.00 52.78 256 GLY A C 1
ATOM 1983 O O . GLY A 1 256 ? -17.976 20.576 33.615 1.00 52.78 256 GLY A O 1
ATOM 1984 N N . SER A 1 257 ? -16.559 19.747 35.139 1.00 57.41 257 SER A N 1
ATOM 1985 C CA . SER A 1 257 ? -17.579 18.875 35.737 1.00 57.41 257 SER A CA 1
ATOM 1986 C C . SER A 1 257 ? -18.601 19.648 36.571 1.00 57.41 257 SER A C 1
ATOM 1988 O O . SER A 1 257 ? -19.763 19.259 36.611 1.00 57.41 257 SER A O 1
ATOM 1990 N N . THR A 1 258 ? -18.217 20.776 37.173 1.00 62.56 258 THR A N 1
ATOM 1991 C CA . THR A 1 258 ? -19.107 21.639 37.963 1.00 62.56 258 THR A CA 1
ATOM 1992 C C . THR A 1 258 ? -20.166 22.323 37.101 1.00 62.56 258 THR A C 1
ATOM 1994 O O . THR A 1 258 ? -21.327 22.365 37.505 1.00 62.56 258 THR A O 1
ATOM 1997 N N . GLU A 1 259 ? -19.819 22.781 35.895 1.00 65.56 259 GLU A N 1
ATOM 1998 C CA . GLU A 1 259 ? -20.789 23.337 34.939 1.00 65.56 259 GLU A CA 1
ATOM 1999 C C . GLU A 1 259 ? -21.750 22.273 34.404 1.00 65.56 259 GLU A C 1
ATOM 2001 O O . GLU A 1 259 ? -22.960 22.499 34.361 1.00 65.56 259 GLU A O 1
ATOM 2006 N N . ALA A 1 260 ? -21.242 21.087 34.054 1.00 62.59 260 ALA A N 1
ATOM 2007 C CA . ALA A 1 260 ? -22.085 19.988 33.590 1.00 62.59 260 ALA A CA 1
ATOM 2008 C C . ALA A 1 260 ? -23.066 19.520 34.682 1.00 62.59 260 ALA A C 1
ATOM 2010 O O . ALA A 1 260 ? -24.241 19.270 34.407 1.00 62.59 260 ALA A O 1
ATOM 2011 N N . LEU A 1 261 ? -22.613 19.456 35.937 1.00 71.19 261 LEU A N 1
ATOM 2012 C CA . LEU A 1 261 ? -23.438 19.054 37.077 1.00 71.19 261 LEU A CA 1
ATOM 2013 C C . LEU A 1 261 ? -24.465 20.139 37.444 1.00 71.19 261 LEU A C 1
ATOM 2015 O O . LEU A 1 261 ? -25.613 19.815 37.753 1.00 71.19 261 LEU A O 1
ATOM 2019 N N . ALA A 1 262 ? -24.100 21.419 37.314 1.00 77.06 262 ALA A N 1
ATOM 2020 C CA . ALA A 1 262 ? -25.027 22.540 37.455 1.00 77.06 262 ALA A CA 1
ATOM 2021 C C . ALA A 1 262 ? -26.110 22.539 36.361 1.00 77.06 262 ALA A C 1
ATOM 2023 O O . ALA A 1 262 ? -27.287 22.746 36.662 1.00 77.06 262 ALA A O 1
ATOM 2024 N N . ALA A 1 263 ? -25.746 22.237 35.110 1.00 75.44 263 ALA A N 1
ATOM 2025 C CA . ALA A 1 263 ? -26.692 22.136 34.000 1.00 75.44 263 ALA A CA 1
ATOM 2026 C C . ALA A 1 263 ? -27.695 20.985 34.195 1.00 75.44 263 ALA A C 1
ATOM 2028 O O . ALA A 1 263 ? -28.893 21.157 33.958 1.00 75.44 263 ALA A O 1
ATOM 2029 N N . VAL A 1 264 ? -27.235 19.831 34.692 1.00 80.25 264 VAL A N 1
ATOM 2030 C CA . VAL A 1 264 ? -28.110 18.691 35.008 1.00 80.25 264 VAL A CA 1
ATOM 2031 C C . VAL A 1 264 ? -29.048 19.020 36.171 1.00 80.25 264 VAL A C 1
ATOM 2033 O O . VAL A 1 264 ? -30.247 18.767 36.064 1.00 80.25 264 VAL A O 1
ATOM 2036 N N . HIS A 1 265 ? -28.555 19.644 37.246 1.00 84.44 265 HIS A N 1
ATOM 2037 C CA . HIS A 1 265 ? -29.403 20.077 38.363 1.00 84.44 265 HIS A CA 1
ATOM 2038 C C . HIS A 1 265 ? -30.464 21.101 37.932 1.00 84.44 265 HIS A C 1
ATOM 2040 O O . HIS A 1 265 ? -31.625 20.988 38.331 1.00 84.44 265 HIS A O 1
ATOM 2046 N N . ALA A 1 266 ? -30.103 22.061 37.078 1.00 81.69 266 ALA A N 1
ATOM 2047 C CA . ALA A 1 266 ? -31.044 23.040 36.537 1.00 81.69 266 ALA A CA 1
ATOM 2048 C C . ALA A 1 266 ? -32.138 22.377 35.680 1.00 81.69 266 ALA A C 1
ATOM 2050 O O . ALA A 1 266 ? -33.322 22.697 35.818 1.00 81.69 266 ALA A O 1
ATOM 2051 N N . ALA A 1 267 ? -31.768 21.402 34.843 1.00 76.69 267 ALA A N 1
ATOM 2052 C CA . ALA A 1 267 ? -32.725 20.636 34.050 1.00 76.69 267 ALA A CA 1
ATOM 2053 C C . ALA A 1 267 ? -33.690 19.832 34.940 1.00 76.69 267 ALA A C 1
ATOM 2055 O O . ALA A 1 267 ? -34.897 19.821 34.690 1.00 76.69 267 ALA A O 1
ATOM 2056 N N . LEU A 1 268 ? -33.185 19.227 36.017 1.00 82.75 268 LEU A N 1
ATOM 2057 C CA . LEU A 1 268 ? -33.973 18.414 36.944 1.00 82.75 268 LEU A CA 1
ATOM 2058 C C . LEU A 1 268 ? -34.999 19.256 37.720 1.00 82.75 268 LEU A C 1
ATOM 2060 O O . LEU A 1 268 ? -36.169 18.877 37.805 1.00 82.75 268 LEU A O 1
ATOM 2064 N N . HIS A 1 269 ? -34.607 20.449 38.175 1.00 82.00 269 HIS A N 1
ATOM 2065 C CA . HIS A 1 269 ? -35.536 21.405 38.783 1.00 82.00 269 HIS A CA 1
ATOM 2066 C C . HIS A 1 269 ? -36.603 21.897 37.797 1.00 82.00 269 HIS A C 1
ATOM 2068 O O . HIS A 1 269 ? -37.768 22.025 38.171 1.00 82.00 269 HIS A O 1
ATOM 2074 N N . SER A 1 270 ? -36.246 22.116 36.526 1.00 82.00 270 SER A N 1
ATOM 2075 C CA . SER A 1 270 ? -37.215 22.534 35.503 1.00 82.00 270 SER A CA 1
ATOM 2076 C C . SER A 1 270 ? -38.263 21.459 35.182 1.00 82.00 270 SER A C 1
ATOM 2078 O O . SER A 1 270 ? -39.394 21.784 34.820 1.00 82.00 270 SER A O 1
ATOM 2080 N N . LEU A 1 271 ? -37.906 20.180 35.334 1.00 72.06 271 LEU A N 1
ATOM 2081 C CA . LEU A 1 271 ? -38.819 19.055 35.140 1.00 72.06 271 LEU A CA 1
ATOM 2082 C C . LEU A 1 271 ? -39.738 18.858 36.347 1.00 72.06 271 LEU A C 1
ATOM 2084 O O . LEU A 1 271 ? -40.934 18.654 36.161 1.00 72.06 271 LEU A O 1
ATOM 2088 N N . GLN A 1 272 ? -39.213 18.995 37.567 1.00 81.25 272 GLN A N 1
ATOM 2089 C CA . GLN A 1 272 ? -40.027 18.949 38.786 1.00 81.25 272 GLN A CA 1
ATOM 2090 C C . GLN A 1 272 ? -41.031 20.107 38.851 1.00 81.25 272 GLN A C 1
ATOM 2092 O O . GLN A 1 272 ? -42.182 19.892 39.212 1.00 81.25 272 GLN A O 1
ATOM 2097 N N . ALA A 1 273 ? -40.639 21.308 38.412 1.00 77.19 273 ALA A N 1
ATOM 2098 C CA . ALA A 1 273 ? -41.534 22.464 38.332 1.00 77.19 273 ALA A CA 1
ATOM 2099 C C . ALA A 1 273 ? -42.636 22.334 37.261 1.00 77.19 273 ALA A C 1
ATOM 2101 O O . ALA A 1 273 ? -43.600 23.088 37.291 1.00 77.19 273 ALA A O 1
ATOM 2102 N N . LYS A 1 274 ? -42.501 21.405 36.304 1.00 67.56 274 LYS A N 1
ATOM 2103 C CA . LYS A 1 274 ? -43.527 21.115 35.286 1.00 67.56 274 LYS A CA 1
ATOM 2104 C C . LYS A 1 274 ? -44.478 19.980 35.679 1.00 67.56 274 LYS A C 1
ATOM 2106 O O . LYS A 1 274 ? -45.429 19.730 34.944 1.00 67.56 274 LYS A O 1
ATOM 2111 N N . GLN A 1 275 ? -44.200 19.265 36.771 1.00 62.47 275 GLN A N 1
ATOM 2112 C CA . GLN A 1 275 ? -44.982 18.107 37.223 1.00 62.47 275 GLN A CA 1
ATOM 2113 C C . GLN A 1 275 ? -45.833 18.370 38.477 1.00 62.47 275 GLN A C 1
ATOM 2115 O O . GLN A 1 275 ? -46.595 17.484 38.862 1.00 62.47 275 GLN A O 1
ATOM 2120 N N . GLY A 1 276 ? -45.721 19.549 39.096 1.00 51.97 276 GLY A N 1
ATOM 2121 C CA . GLY A 1 276 ? -46.627 20.039 40.144 1.00 51.97 276 GLY A CA 1
ATOM 2122 C C . GLY A 1 276 ? -47.515 21.152 39.615 1.00 51.97 276 GLY A C 1
ATOM 2123 O O . GLY A 1 276 ? -48.685 21.204 40.047 1.00 51.97 276 GLY A O 1
#

pLDDT: mean 80.48, std 14.89, range [37.97, 96.44]

Foldseek 3Di:
DVVVPFPLVVLVVLLVVLVVVLVVLCCVAQVPDPRPGHPDPVSVVVSVVSVVSSVVSVVSSVLVVLLQPVVCNLVSLLVRVLVVVVVVLVVVVLVVLLVLLVVLQCLQPNPCVVVVHDDPPPDDDPRQARPDSVVSSVLLVCVLVPNHDLSNRQNPPDPVSNVVSVVSSVCSNCCCNVVSVVVSVVVSVVSCVPCSVVSSVVSVVVNVVVVVVVLVVDDPVVNVVPDDADQDQDPVVRDGDGDDPDPPPPPPPPPPVVVVVVVVVVVVVVVVVVVD